Protein AF-A0A847W8B6-F1 (afdb_monomer_lite)

Sequence (286 aa):
MEYYTDGKVWVRQVEGTEEVCSYFDKYAKRLSSGKPLPLLVDVLNCRQGCNVGTAMDKGLDTDDMDYRTNKLKQDFLEAQPDPRDSRLFKAFDEKLVLSDFYREYTAHTWEAASASEAELERGFVELGKTTPESRQINCFSCGYGNCRSFASAVASGHNDVRNCVNYSKQRLKSGREEFDSIFDALQEQVNDIHDNLSRIKSSSQNLNKITMQTKLISLNASIESARAGQYGRTFAVVAAEIKDLSEQSENIVASNQEDQQNIVNAISNFEQEIKNIKDKIDSILQ

pLDDT: mean 87.64, std 8.83, range [55.06, 96.19]

Structure (mmCIF, N/CA/C/O backbone):
data_AF-A0A847W8B6-F1
#
_entry.id   AF-A0A847W8B6-F1
#
loop_
_atom_site.group_PDB
_atom_site.id
_atom_site.type_symbol
_atom_site.label_atom_id
_atom_site.label_alt_id
_atom_site.label_comp_id
_atom_site.label_asym_id
_atom_site.label_entity_id
_atom_site.label_seq_id
_atom_site.pdbx_PDB_ins_code
_atom_site.Cartn_x
_atom_site.Cartn_y
_atom_site.Cartn_z
_atom_site.occupancy
_atom_site.B_iso_or_equiv
_atom_site.auth_seq_id
_atom_site.auth_comp_id
_atom_site.auth_asym_id
_atom_site.auth_atom_id
_atom_site.pdbx_PDB_model_num
ATOM 1 N N . MET A 1 1 ? 16.515 -22.771 -28.235 1.00 56.69 1 MET A N 1
ATOM 2 C CA . MET A 1 1 ? 15.819 -22.336 -29.467 1.00 56.69 1 MET A CA 1
ATOM 3 C C . MET A 1 1 ? 16.176 -23.148 -30.701 1.00 56.69 1 MET A C 1
ATOM 5 O O . MET A 1 1 ? 15.277 -23.383 -31.491 1.00 56.69 1 MET A O 1
ATOM 9 N N . GLU A 1 2 ? 17.408 -23.640 -30.854 1.00 55.06 2 GLU A N 1
ATOM 10 C CA . GLU A 1 2 ? 17.778 -24.528 -31.977 1.00 55.06 2 GLU A CA 1
ATOM 11 C C . GLU A 1 2 ? 16.882 -25.770 -32.103 1.00 55.06 2 GLU A C 1
ATOM 13 O O . GLU A 1 2 ? 16.519 -26.153 -33.210 1.00 55.06 2 GLU A O 1
ATOM 18 N N . TYR A 1 3 ? 16.436 -26.328 -30.971 1.00 58.62 3 TYR A N 1
ATOM 19 C CA . TYR A 1 3 ? 15.443 -27.408 -30.922 1.00 58.62 3 TYR A CA 1
ATOM 20 C C . TYR A 1 3 ? 14.111 -27.056 -31.614 1.00 58.62 3 TYR A C 1
ATOM 22 O O . TYR A 1 3 ? 13.479 -27.923 -32.198 1.00 58.62 3 TYR A O 1
ATOM 30 N N . TYR A 1 4 ? 13.686 -25.789 -31.572 1.00 63.03 4 TYR A N 1
ATOM 31 C CA . TYR A 1 4 ? 12.425 -25.335 -32.174 1.00 63.03 4 TYR A CA 1
ATOM 32 C C . TYR A 1 4 ? 12.568 -24.934 -33.646 1.00 63.03 4 TYR A C 1
ATOM 34 O O . TYR A 1 4 ? 11.565 -24.749 -34.329 1.00 63.03 4 TYR A O 1
ATOM 42 N N . THR A 1 5 ? 13.797 -24.761 -34.138 1.00 69.44 5 THR A N 1
ATOM 43 C CA . THR A 1 5 ? 14.067 -24.307 -35.509 1.00 69.44 5 THR A CA 1
ATOM 44 C C . THR A 1 5 ? 14.684 -25.391 -36.389 1.00 69.44 5 THR A C 1
ATOM 46 O O . THR A 1 5 ? 14.984 -25.114 -37.550 1.00 69.44 5 THR A O 1
ATOM 49 N N . ASP A 1 6 ? 14.906 -26.602 -35.867 1.00 70.50 6 ASP A N 1
ATOM 50 C CA . ASP A 1 6 ? 15.677 -27.681 -36.508 1.00 70.50 6 ASP A CA 1
ATOM 51 C C . ASP A 1 6 ? 17.046 -27.214 -37.047 1.00 70.50 6 ASP A C 1
ATOM 53 O O . ASP A 1 6 ? 17.529 -27.709 -38.066 1.00 70.50 6 ASP A O 1
ATOM 57 N N . GLY A 1 7 ? 17.643 -26.179 -36.445 1.00 74.94 7 GLY A N 1
ATOM 58 C CA . GLY A 1 7 ? 18.875 -25.557 -36.949 1.00 74.94 7 GLY A CA 1
ATOM 59 C C . GLY A 1 7 ? 18.739 -24.800 -38.284 1.00 74.94 7 GLY A C 1
ATOM 60 O O . GLY A 1 7 ? 19.742 -24.375 -38.850 1.00 74.94 7 GLY A O 1
ATOM 61 N N . LYS A 1 8 ? 17.520 -24.583 -38.800 1.00 80.88 8 LYS A N 1
ATOM 62 C CA . LYS A 1 8 ? 17.261 -23.896 -40.087 1.00 80.88 8 LYS A CA 1
ATOM 63 C C . LYS A 1 8 ? 17.393 -22.374 -40.013 1.00 80.88 8 LYS A C 1
ATOM 65 O O . LYS A 1 8 ? 17.331 -21.691 -41.033 1.00 80.88 8 LYS A O 1
ATOM 70 N N . VAL A 1 9 ? 17.529 -21.833 -38.808 1.00 86.06 9 VAL A N 1
ATOM 71 C CA . VAL A 1 9 ? 17.533 -20.398 -38.535 1.00 86.06 9 VAL A CA 1
ATOM 72 C C . VAL A 1 9 ? 18.871 -19.997 -37.940 1.00 86.06 9 VAL A C 1
ATOM 74 O O . VAL A 1 9 ? 19.331 -20.601 -36.974 1.00 86.06 9 VAL A O 1
ATOM 77 N N . TRP A 1 10 ? 19.457 -18.917 -38.457 1.00 88.06 10 TRP A N 1
ATOM 78 C CA . TRP A 1 10 ? 20.609 -18.298 -37.814 1.00 88.06 10 TRP A CA 1
ATOM 79 C C . TRP A 1 10 ? 20.170 -17.536 -36.558 1.00 88.06 10 TRP A C 1
ATOM 81 O O . TRP A 1 10 ? 19.647 -16.422 -36.642 1.00 88.06 10 TRP A O 1
ATOM 91 N N . VAL A 1 11 ? 20.404 -18.146 -35.396 1.00 86.69 11 VAL A N 1
ATOM 92 C CA . VAL A 1 11 ? 20.281 -17.510 -34.079 1.00 86.69 11 VAL A CA 1
ATOM 93 C C . VAL A 1 11 ? 21.676 -17.124 -33.597 1.00 86.69 11 VAL A C 1
ATOM 95 O O . VAL A 1 11 ? 22.614 -17.916 -33.691 1.00 86.69 11 VAL A O 1
ATOM 98 N N . ARG A 1 12 ? 21.845 -15.897 -33.102 1.00 89.44 12 ARG A N 1
ATOM 99 C CA . ARG A 1 12 ? 23.115 -15.430 -32.541 1.00 89.44 12 ARG A CA 1
ATOM 100 C C . ARG A 1 12 ? 22.990 -15.209 -31.041 1.00 89.44 12 ARG A C 1
ATOM 102 O O . ARG A 1 12 ? 22.346 -14.257 -30.627 1.00 89.44 12 ARG A O 1
ATOM 109 N N . GLN A 1 13 ? 23.680 -16.028 -30.257 1.00 87.19 13 GLN A N 1
ATOM 110 C CA . GLN A 1 13 ? 23.797 -15.849 -28.811 1.00 87.19 13 GLN A CA 1
ATOM 111 C C . GLN A 1 13 ? 24.894 -14.833 -28.460 1.00 87.19 13 GLN A C 1
ATOM 113 O O . GLN A 1 13 ? 25.976 -14.835 -29.067 1.00 87.19 13 GLN A O 1
ATOM 118 N N . VAL A 1 14 ? 24.599 -13.948 -27.508 1.00 88.38 14 VAL A N 1
ATOM 119 C CA . VAL A 1 14 ? 25.521 -12.953 -26.946 1.00 88.38 14 VAL A CA 1
ATOM 120 C C . VAL A 1 14 ? 25.327 -12.918 -25.436 1.00 88.38 14 VAL A C 1
ATOM 122 O O . VAL A 1 14 ? 24.209 -12.739 -24.963 1.00 88.38 14 VAL A O 1
ATOM 125 N N . GLU A 1 15 ? 26.411 -13.090 -24.685 1.00 85.56 15 GLU A N 1
ATOM 126 C CA . GLU A 1 15 ? 26.357 -13.270 -23.235 1.00 85.56 15 GLU A CA 1
ATOM 127 C C . GLU A 1 15 ? 27.158 -12.200 -22.499 1.00 85.56 15 GLU A C 1
ATOM 129 O O . GLU A 1 15 ? 28.319 -11.948 -22.824 1.00 85.56 15 GLU A O 1
ATOM 134 N N . GLY A 1 16 ? 26.555 -11.626 -21.459 1.00 79.81 16 GLY A N 1
ATOM 135 C CA . GLY A 1 16 ? 27.169 -10.607 -20.616 1.00 79.81 16 GLY A CA 1
ATOM 136 C C . GLY A 1 16 ? 26.866 -9.186 -21.089 1.00 79.81 16 GLY A C 1
ATOM 137 O O . GLY A 1 16 ? 27.006 -8.845 -22.262 1.00 79.81 16 GLY A O 1
ATOM 138 N N . THR A 1 17 ? 26.482 -8.329 -20.145 1.00 72.75 17 THR A N 1
ATOM 139 C CA . THR A 1 17 ? 26.066 -6.939 -20.398 1.00 72.75 17 THR A CA 1
ATOM 140 C C . THR A 1 17 ? 27.093 -6.114 -21.180 1.00 72.75 17 THR A C 1
ATOM 142 O O . THR A 1 17 ? 26.713 -5.332 -22.049 1.00 72.75 17 THR A O 1
ATOM 145 N N . GLU A 1 18 ? 28.387 -6.310 -20.923 1.00 77.75 18 GLU A N 1
ATOM 146 C CA . GLU A 1 18 ? 29.471 -5.592 -21.610 1.00 77.75 18 GLU A CA 1
ATOM 147 C C . GLU A 1 18 ? 29.590 -5.980 -23.095 1.00 77.75 18 GLU A C 1
ATOM 149 O O . GLU A 1 18 ? 29.759 -5.121 -23.966 1.00 77.75 18 GLU A O 1
ATOM 154 N N . GLU A 1 19 ? 29.443 -7.269 -23.406 1.00 83.75 19 GLU A N 1
ATOM 155 C CA . GLU A 1 19 ? 29.565 -7.793 -24.770 1.00 83.75 19 GLU A CA 1
ATOM 156 C C . GLU A 1 19 ? 28.343 -7.452 -25.624 1.00 83.75 19 GLU A C 1
ATOM 158 O O . GLU A 1 19 ? 28.466 -7.209 -26.827 1.00 83.75 19 GLU A O 1
ATOM 163 N N . VAL A 1 20 ? 27.163 -7.383 -25.004 1.00 86.56 20 VAL A N 1
ATOM 164 C CA . VAL A 1 20 ? 25.894 -7.069 -25.673 1.00 86.56 20 VAL A CA 1
ATOM 165 C C . VAL A 1 20 ? 25.919 -5.676 -26.293 1.00 86.56 20 VAL A C 1
ATOM 167 O O . VAL A 1 20 ? 25.609 -5.530 -27.476 1.00 86.56 20 VAL A O 1
ATOM 170 N N . CYS A 1 21 ? 26.350 -4.661 -25.540 1.00 82.06 21 CYS A N 1
ATOM 171 C CA . CYS A 1 21 ? 26.442 -3.292 -26.050 1.00 82.06 21 CYS A CA 1
ATOM 172 C C . CYS A 1 21 ? 27.409 -3.202 -27.243 1.00 82.06 21 CYS A C 1
ATOM 174 O O . CYS A 1 21 ? 27.049 -2.695 -28.306 1.00 82.06 21 CYS A O 1
ATOM 176 N N . SER A 1 22 ? 28.604 -3.788 -27.111 1.00 86.19 22 SER A N 1
ATOM 177 C CA . SER A 1 22 ? 29.603 -3.852 -28.191 1.00 86.19 22 SER A CA 1
ATOM 178 C C . SER A 1 22 ? 29.093 -4.620 -29.417 1.00 86.19 22 SER A C 1
ATOM 180 O O . SER A 1 22 ? 29.383 -4.273 -30.569 1.00 86.19 22 SER A O 1
ATOM 182 N N . TYR A 1 23 ? 28.314 -5.679 -29.196 1.00 91.25 23 TYR A N 1
ATOM 183 C CA . TYR A 1 23 ? 27.686 -6.434 -30.269 1.00 91.25 23 TYR A CA 1
ATOM 184 C C . TYR A 1 23 ? 26.641 -5.603 -31.015 1.00 91.25 23 TYR A C 1
ATOM 186 O O . TYR A 1 23 ? 26.623 -5.659 -32.245 1.00 91.25 23 TYR A O 1
ATOM 194 N N . PHE A 1 24 ? 25.822 -4.803 -30.328 1.00 89.50 24 PHE A N 1
ATOM 195 C CA . PHE A 1 24 ? 24.824 -3.962 -30.993 1.00 89.50 24 PHE A CA 1
ATOM 196 C C . PHE A 1 24 ? 25.445 -2.901 -31.904 1.00 89.50 24 PHE A C 1
ATOM 198 O O . PHE A 1 24 ? 24.949 -2.707 -33.014 1.00 89.50 24 PHE A O 1
ATOM 205 N N . ASP A 1 25 ? 26.591 -2.322 -31.543 1.00 88.31 25 ASP A N 1
ATOM 206 C CA . ASP A 1 25 ? 27.324 -1.426 -32.448 1.00 88.31 25 ASP A CA 1
ATOM 207 C C . ASP A 1 25 ? 27.784 -2.146 -33.724 1.00 88.31 25 ASP A C 1
ATOM 209 O O . ASP A 1 25 ? 27.696 -1.623 -34.842 1.00 88.31 25 ASP A O 1
ATOM 213 N N . LYS A 1 26 ? 28.275 -3.384 -33.584 1.00 90.81 26 LYS A N 1
ATOM 214 C CA . LYS A 1 26 ? 28.669 -4.226 -34.726 1.00 90.81 26 LYS A CA 1
ATOM 215 C C . LYS A 1 26 ? 27.451 -4.625 -35.557 1.00 90.81 26 LYS A C 1
ATOM 217 O O . LYS A 1 26 ? 27.536 -4.646 -36.785 1.00 90.81 26 LYS A O 1
ATOM 222 N N . TYR A 1 27 ? 26.332 -4.925 -34.906 1.00 92.62 27 TYR A N 1
ATOM 223 C CA . TYR A 1 27 ? 25.066 -5.269 -35.541 1.00 92.62 27 TYR A CA 1
ATOM 224 C C . TYR A 1 27 ? 24.533 -4.097 -36.373 1.00 92.62 27 TYR A C 1
ATOM 226 O O . TYR A 1 27 ? 24.250 -4.273 -37.557 1.00 92.62 27 TYR A O 1
ATOM 234 N N . ALA A 1 28 ? 24.512 -2.885 -35.809 1.00 90.06 28 ALA A N 1
ATOM 235 C CA . ALA A 1 28 ? 24.116 -1.662 -36.505 1.00 90.06 28 ALA A CA 1
ATOM 236 C C . ALA A 1 28 ? 24.984 -1.403 -37.749 1.00 90.06 28 ALA A C 1
ATOM 238 O O . ALA A 1 28 ? 24.462 -1.109 -38.824 1.00 90.06 28 ALA A O 1
ATOM 239 N N . LYS A 1 29 ? 26.306 -1.608 -37.646 1.00 92.75 29 LYS A N 1
ATOM 240 C CA . LYS A 1 29 ? 27.228 -1.519 -38.794 1.00 92.75 29 LYS A CA 1
ATOM 241 C C . LYS A 1 29 ? 26.956 -2.580 -39.864 1.00 92.75 29 LYS A C 1
ATOM 243 O O . LYS A 1 29 ? 27.103 -2.301 -41.052 1.00 92.75 29 LYS A O 1
ATOM 248 N N . ARG A 1 30 ? 26.590 -3.810 -39.480 1.00 94.06 30 ARG A N 1
ATOM 249 C CA . ARG A 1 30 ? 26.214 -4.862 -40.444 1.00 94.06 30 ARG A CA 1
ATOM 250 C C . ARG A 1 30 ? 24.936 -4.497 -41.187 1.00 94.06 30 ARG A C 1
ATOM 252 O O . ARG A 1 30 ? 24.919 -4.638 -42.408 1.00 94.06 30 ARG A O 1
ATOM 259 N N . LEU A 1 31 ? 23.933 -4.005 -40.458 1.00 91.00 31 LEU A N 1
ATOM 260 C CA . LEU A 1 31 ? 22.661 -3.545 -41.008 1.00 91.00 31 LEU A CA 1
ATOM 261 C C 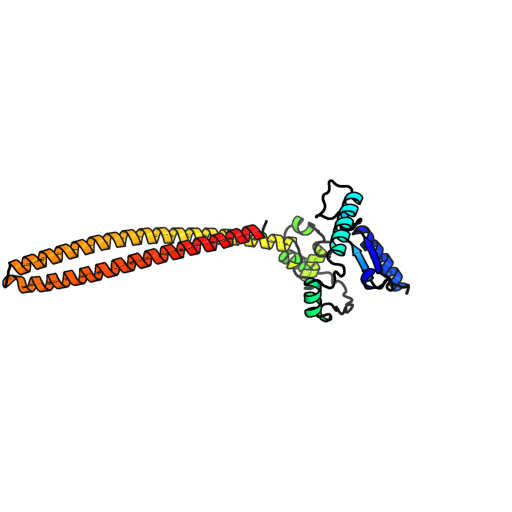. LEU A 1 31 ? 22.883 -2.426 -42.033 1.00 91.00 31 LEU A C 1
ATOM 263 O O . LEU A 1 31 ? 22.446 -2.553 -43.172 1.00 91.00 31 LEU A O 1
ATOM 267 N N . SER A 1 32 ? 23.635 -1.380 -41.675 1.00 90.56 32 SER A N 1
ATOM 268 C CA . SER A 1 32 ? 23.914 -0.261 -42.588 1.00 90.56 32 SER A CA 1
ATOM 269 C C . SER A 1 32 ? 24.768 -0.651 -43.798 1.00 90.56 32 SER A C 1
ATOM 271 O O . SER A 1 32 ? 24.681 -0.021 -44.846 1.00 90.56 32 SER A O 1
ATOM 273 N N . SER A 1 33 ? 25.561 -1.719 -43.680 1.00 94.62 33 SER A N 1
ATOM 274 C CA . SER A 1 33 ? 26.372 -2.264 -44.776 1.00 94.62 33 SER A CA 1
ATOM 275 C C . SER A 1 33 ? 25.638 -3.313 -45.623 1.00 94.62 33 SER A C 1
ATOM 277 O O . SER A 1 33 ? 26.284 -3.975 -46.435 1.00 94.62 33 SER A O 1
ATOM 279 N N . GLY A 1 34 ? 24.338 -3.548 -45.398 1.00 92.94 34 GLY A N 1
ATOM 280 C CA . GLY A 1 34 ? 23.549 -4.545 -46.135 1.00 92.94 34 GLY A CA 1
ATOM 281 C C . GLY A 1 34 ? 24.021 -5.993 -45.947 1.00 92.94 34 GLY A C 1
ATOM 282 O O . GLY A 1 34 ? 23.761 -6.850 -46.791 1.00 92.94 34 GLY A O 1
ATOM 283 N N . LYS A 1 35 ? 24.760 -6.286 -44.870 1.00 93.88 35 LYS A N 1
ATOM 284 C CA . LYS A 1 35 ? 25.249 -7.643 -44.589 1.00 93.88 35 LYS A CA 1
ATOM 285 C C . LYS A 1 35 ? 24.126 -8.497 -43.991 1.00 93.88 35 LYS A C 1
ATOM 287 O O . LYS A 1 35 ? 23.301 -7.961 -43.256 1.00 93.88 35 LYS A O 1
ATOM 292 N N . PRO A 1 36 ? 24.139 -9.829 -44.198 1.00 91.50 36 PRO A N 1
ATOM 293 C CA . PRO A 1 36 ? 23.176 -10.725 -43.565 1.00 91.50 36 PRO A CA 1
ATOM 294 C C . PRO A 1 36 ? 23.148 -10.547 -42.043 1.00 91.50 36 PRO A C 1
ATOM 296 O O . PRO A 1 36 ? 24.207 -10.396 -41.411 1.00 91.50 36 PRO A O 1
ATOM 299 N N . LEU A 1 37 ? 21.951 -10.607 -41.466 1.00 91.44 37 LEU A N 1
ATOM 300 C CA . LEU A 1 37 ? 21.704 -10.514 -40.029 1.00 91.44 37 LEU A CA 1
ATOM 301 C C . LEU A 1 37 ? 21.141 -11.845 -39.513 1.00 91.44 37 LEU A C 1
ATOM 303 O O . LEU A 1 37 ? 20.466 -12.542 -40.275 1.00 91.44 37 LEU A O 1
ATOM 307 N N . PRO A 1 38 ? 21.427 -12.220 -38.253 1.00 90.81 38 PRO A N 1
ATOM 308 C CA . PRO A 1 38 ? 20.723 -13.329 -37.626 1.00 90.81 38 PRO A CA 1
ATOM 309 C C . PRO A 1 38 ? 19.227 -13.013 -37.580 1.00 90.81 38 PRO A C 1
ATOM 311 O O . PRO A 1 38 ? 18.846 -11.855 -37.410 1.00 90.81 38 PRO A O 1
ATOM 314 N N . LEU A 1 39 ? 18.384 -14.040 -37.706 1.00 86.44 39 LEU A N 1
ATOM 315 C CA . LEU A 1 39 ? 16.938 -13.863 -37.538 1.00 86.44 39 LEU A CA 1
ATOM 316 C C . LEU A 1 39 ? 16.620 -13.426 -36.108 1.00 86.44 39 LEU A C 1
ATOM 318 O O . LEU A 1 39 ? 15.698 -12.651 -35.876 1.00 86.44 39 LEU A O 1
ATOM 322 N N . LEU A 1 40 ? 17.392 -13.948 -35.156 1.00 86.00 40 LEU A N 1
ATOM 323 C CA . LEU A 1 40 ? 17.200 -13.710 -33.741 1.00 86.00 40 LEU A CA 1
ATOM 324 C C . LEU A 1 40 ? 18.546 -13.543 -33.046 1.00 86.00 40 LEU A C 1
ATOM 326 O O . LEU A 1 40 ? 19.462 -14.344 -33.245 1.00 86.00 40 LEU A O 1
ATOM 330 N N . VAL A 1 41 ? 18.649 -12.511 -32.217 1.00 89.00 41 VAL A N 1
ATOM 331 C CA . VAL A 1 41 ? 19.774 -12.318 -31.303 1.00 89.00 41 VAL A CA 1
ATOM 332 C C . VAL A 1 41 ? 19.295 -12.700 -29.908 1.00 89.00 41 VAL A C 1
ATOM 334 O O . VAL A 1 41 ? 18.399 -12.055 -29.371 1.00 89.00 41 VAL A O 1
ATOM 337 N N . ASP A 1 42 ? 19.869 -13.761 -29.351 1.00 86.38 42 ASP A N 1
ATOM 338 C CA . ASP A 1 42 ? 19.577 -14.242 -28.002 1.00 86.38 42 ASP A CA 1
ATOM 339 C C . ASP A 1 42 ? 20.558 -13.589 -27.020 1.00 86.38 42 ASP A C 1
ATOM 341 O O . ASP A 1 42 ? 21.760 -13.867 -27.041 1.00 86.38 42 ASP A O 1
ATOM 345 N N . VAL A 1 43 ? 20.054 -12.639 -26.233 1.00 86.19 43 VAL A N 1
ATOM 346 C CA . VAL A 1 43 ? 20.848 -11.805 -25.327 1.00 86.19 43 VAL A CA 1
ATOM 347 C C . VAL A 1 43 ? 20.713 -12.334 -23.907 1.00 86.19 43 VAL A C 1
ATOM 349 O O . VAL A 1 43 ? 19.666 -12.187 -23.277 1.00 86.19 43 VAL A O 1
ATOM 352 N N . LEU A 1 44 ? 21.795 -12.904 -23.381 1.00 80.62 44 LEU A N 1
ATOM 353 C CA . LEU A 1 44 ? 21.837 -13.460 -22.034 1.00 80.62 44 LEU A CA 1
ATOM 354 C C . LEU A 1 44 ? 22.621 -12.534 -21.103 1.00 80.62 44 LEU A C 1
ATOM 356 O O . LEU A 1 44 ? 23.729 -12.096 -21.403 1.00 80.62 44 LEU A O 1
ATOM 360 N N . ASN A 1 45 ? 22.042 -12.240 -19.940 1.00 71.44 45 ASN A N 1
ATOM 361 C CA . ASN A 1 45 ? 22.612 -11.286 -18.987 1.00 71.44 45 ASN A CA 1
ATOM 362 C C . ASN A 1 45 ? 23.932 -11.783 -18.355 1.00 71.44 45 ASN A C 1
ATOM 364 O O . ASN A 1 45 ? 24.810 -10.991 -18.020 1.00 71.44 45 ASN A O 1
ATOM 368 N N . CYS A 1 46 ? 24.085 -13.100 -18.202 1.00 72.12 46 CYS A N 1
ATOM 369 C CA . CYS A 1 46 ? 25.212 -13.734 -17.521 1.00 72.12 46 CYS A CA 1
ATOM 370 C C . CYS A 1 46 ? 26.203 -14.327 -18.533 1.00 72.12 46 CYS A C 1
ATOM 372 O O . CYS A 1 46 ? 25.795 -15.062 -19.425 1.00 72.12 46 CYS A O 1
ATOM 374 N N . ARG A 1 47 ? 27.506 -14.072 -18.345 1.00 71.44 47 ARG A N 1
ATOM 375 C CA . ARG A 1 47 ? 28.613 -14.538 -19.213 1.00 71.44 47 ARG A CA 1
ATOM 376 C C . ARG A 1 47 ? 28.808 -16.067 -19.248 1.00 71.44 47 ARG A C 1
ATOM 378 O O . ARG A 1 47 ? 29.601 -16.562 -20.034 1.00 71.44 47 ARG A O 1
ATOM 385 N N . GLN A 1 48 ? 28.148 -16.790 -18.347 1.00 71.62 48 GLN A N 1
ATOM 386 C CA . GLN A 1 48 ? 28.138 -18.257 -18.268 1.00 71.62 48 GLN A CA 1
ATOM 387 C C . GLN A 1 48 ? 26.696 -18.771 -18.104 1.00 71.62 48 GLN A C 1
ATOM 389 O O . GLN A 1 48 ? 26.439 -19.773 -17.438 1.00 71.62 48 GLN A O 1
ATOM 394 N N . GLY A 1 49 ? 25.725 -18.022 -18.641 1.00 72.25 49 GLY A N 1
ATOM 395 C CA . GLY A 1 49 ? 24.306 -18.337 -18.516 1.00 72.25 49 GLY A CA 1
ATOM 396 C C . GLY A 1 49 ? 23.830 -18.457 -17.062 1.00 72.25 49 GLY A C 1
ATOM 397 O O . GLY A 1 49 ? 24.320 -17.779 -16.156 1.00 72.25 49 GLY A O 1
ATOM 398 N N . CYS A 1 50 ? 22.849 -19.329 -16.831 1.00 70.62 50 CYS A N 1
ATOM 399 C CA . CYS A 1 50 ? 22.251 -19.536 -15.510 1.00 70.62 50 CYS A CA 1
ATOM 400 C C . CYS A 1 50 ? 23.209 -20.156 -14.481 1.00 70.62 50 CYS A C 1
ATOM 402 O O . CYS A 1 50 ? 22.914 -20.072 -13.292 1.00 70.62 50 CYS A O 1
ATOM 404 N N . ASN A 1 51 ? 24.354 -20.707 -14.900 1.00 74.38 51 ASN A N 1
ATOM 405 C CA . ASN A 1 51 ? 25.287 -21.420 -14.021 1.00 74.38 51 ASN A CA 1
ATOM 406 C C . ASN A 1 51 ? 25.989 -20.510 -12.996 1.00 74.38 51 ASN A C 1
ATOM 408 O O . ASN A 1 51 ? 26.489 -20.995 -11.988 1.00 74.38 51 ASN A O 1
ATOM 412 N N . VAL A 1 52 ? 25.950 -19.188 -13.202 1.00 71.38 52 VAL A N 1
ATOM 413 C CA . VAL A 1 52 ? 26.455 -18.165 -12.262 1.00 71.38 52 VAL A CA 1
ATOM 414 C C . VAL A 1 52 ? 25.373 -17.185 -11.795 1.00 71.38 52 VAL A C 1
ATOM 416 O O . VAL A 1 52 ? 25.666 -16.093 -11.303 1.00 71.38 52 VAL A O 1
ATOM 419 N N . GLY A 1 53 ? 24.102 -17.546 -11.984 1.00 67.81 53 GLY A N 1
ATOM 420 C CA . GLY A 1 53 ? 22.963 -16.725 -11.586 1.00 67.81 53 GLY A CA 1
ATOM 421 C C . GLY A 1 53 ? 22.805 -16.604 -10.066 1.00 67.81 53 GLY A C 1
ATOM 422 O O . GLY A 1 53 ? 23.403 -17.335 -9.281 1.00 67.81 53 GLY A O 1
ATOM 423 N N . THR A 1 54 ? 21.934 -15.694 -9.629 1.00 67.12 54 THR A N 1
ATOM 424 C CA . THR A 1 54 ? 21.646 -15.460 -8.200 1.00 67.12 54 THR A CA 1
ATOM 425 C C . THR A 1 54 ? 21.037 -16.664 -7.478 1.00 67.12 54 THR A C 1
ATOM 427 O O . THR A 1 54 ? 21.114 -16.724 -6.256 1.00 67.12 54 THR A O 1
ATOM 430 N N . ALA A 1 55 ? 20.450 -17.607 -8.219 1.00 66.81 55 ALA A N 1
ATOM 431 C CA . ALA A 1 55 ? 19.834 -18.825 -7.696 1.00 66.81 55 ALA A CA 1
ATOM 432 C C . ALA A 1 55 ? 20.810 -20.012 -7.556 1.00 66.81 55 ALA A C 1
ATOM 434 O O . ALA A 1 55 ? 20.379 -21.102 -7.188 1.00 66.81 55 ALA A O 1
ATOM 435 N N . MET A 1 56 ? 22.098 -19.822 -7.862 1.00 71.94 56 MET A N 1
ATOM 436 C CA . MET A 1 56 ? 23.104 -20.886 -7.815 1.00 71.94 56 MET A CA 1
ATOM 437 C C . MET A 1 56 ? 23.916 -20.848 -6.521 1.00 71.94 56 MET A C 1
ATOM 439 O O . MET A 1 56 ? 24.165 -19.781 -5.952 1.00 71.94 56 MET A O 1
ATOM 443 N N . ASP A 1 57 ? 24.356 -22.025 -6.075 1.00 74.69 57 ASP A N 1
ATOM 444 C CA . ASP A 1 57 ? 25.320 -22.142 -4.985 1.00 74.69 57 ASP A CA 1
ATOM 445 C C . ASP A 1 57 ? 26.679 -21.614 -5.454 1.00 74.69 57 ASP A C 1
ATOM 447 O O . ASP A 1 57 ? 27.333 -22.196 -6.318 1.00 74.69 57 ASP A O 1
ATOM 451 N N . LYS A 1 58 ? 27.102 -20.490 -4.873 1.00 73.56 58 LYS A N 1
ATOM 452 C CA . LYS A 1 58 ? 28.359 -19.818 -5.220 1.00 73.56 58 LYS A CA 1
ATOM 453 C C . LYS A 1 58 ? 29.601 -20.555 -4.705 1.00 73.56 58 LYS A C 1
ATOM 455 O O . LYS A 1 58 ? 30.709 -20.111 -4.986 1.00 73.56 58 LYS A O 1
ATOM 460 N N . GLY A 1 59 ? 29.426 -21.615 -3.914 1.00 80.25 59 GLY A N 1
ATOM 461 C CA . GLY A 1 59 ? 30.507 -22.451 -3.395 1.00 80.25 59 GLY A CA 1
ATOM 462 C C . GLY A 1 59 ? 30.915 -23.607 -4.312 1.00 80.25 59 GLY A C 1
ATOM 463 O O . GLY A 1 59 ? 31.890 -24.288 -3.998 1.00 80.25 59 GLY A O 1
ATOM 464 N N . LEU A 1 60 ? 30.192 -23.845 -5.410 1.00 78.38 60 LEU A N 1
ATOM 465 C CA . LEU A 1 60 ? 30.471 -24.921 -6.362 1.00 78.38 60 LEU A CA 1
ATOM 466 C C . LEU A 1 60 ? 31.117 -24.390 -7.642 1.00 78.38 60 LEU A C 1
ATOM 468 O O . LEU A 1 60 ? 30.860 -23.260 -8.063 1.00 78.38 60 LEU A O 1
ATOM 472 N N . ASP A 1 61 ? 31.952 -25.227 -8.257 1.00 86.06 61 ASP A N 1
ATOM 473 C CA . ASP A 1 61 ? 32.520 -24.937 -9.568 1.00 86.06 61 ASP A CA 1
ATOM 474 C C . ASP A 1 61 ? 31.423 -24.917 -10.649 1.00 86.06 61 ASP A C 1
ATOM 476 O O . ASP A 1 61 ? 30.370 -25.553 -10.523 1.00 86.06 61 ASP A O 1
ATOM 480 N N . THR A 1 62 ? 31.656 -24.154 -11.716 1.00 81.75 62 THR A N 1
ATOM 481 C CA . THR A 1 62 ? 30.655 -23.936 -12.768 1.00 81.75 62 THR A CA 1
ATOM 482 C C . THR A 1 62 ? 30.337 -25.227 -13.524 1.00 81.75 62 THR A C 1
ATOM 484 O O . THR A 1 62 ? 29.173 -25.453 -13.860 1.00 81.75 62 THR A O 1
ATOM 487 N N . ASP A 1 63 ? 31.331 -26.096 -13.726 1.00 86.44 63 ASP A N 1
ATOM 488 C CA . ASP A 1 63 ? 31.161 -27.369 -14.433 1.00 86.44 63 ASP A CA 1
ATOM 489 C C . ASP A 1 63 ? 30.405 -28.392 -13.570 1.00 86.44 63 ASP A C 1
ATOM 491 O O . ASP A 1 63 ? 29.579 -29.156 -14.075 1.00 86.44 63 ASP A O 1
ATOM 495 N N . ASP A 1 64 ? 30.608 -28.365 -12.249 1.00 87.06 64 ASP A N 1
ATOM 496 C CA . ASP A 1 64 ? 29.851 -29.199 -11.310 1.00 87.06 64 ASP A CA 1
ATOM 497 C C . ASP A 1 64 ? 28.364 -28.812 -11.291 1.00 87.06 64 ASP A C 1
ATOM 499 O O . ASP A 1 64 ? 27.478 -29.676 -11.225 1.00 87.06 64 ASP A O 1
ATOM 503 N N . MET A 1 65 ? 28.073 -27.510 -11.368 1.00 83.88 65 MET A N 1
ATOM 504 C CA . MET A 1 65 ? 26.703 -27.007 -11.490 1.00 83.88 65 MET A CA 1
ATOM 505 C C . MET A 1 65 ? 26.076 -27.379 -12.834 1.00 83.88 65 MET A C 1
ATOM 507 O O . MET A 1 65 ? 24.904 -27.774 -12.871 1.00 83.88 65 MET A O 1
ATOM 511 N N . ASP A 1 66 ? 26.844 -27.307 -13.921 1.00 84.44 66 ASP A N 1
ATOM 512 C CA . ASP A 1 66 ? 26.386 -27.717 -15.247 1.00 84.44 66 ASP A CA 1
ATOM 513 C C . ASP A 1 66 ? 26.069 -29.217 -15.287 1.00 84.44 66 ASP A C 1
ATOM 515 O O . ASP A 1 66 ? 24.979 -29.611 -15.707 1.00 84.44 66 ASP A O 1
ATOM 519 N N . TYR A 1 67 ? 26.944 -30.059 -14.722 1.00 87.38 67 TYR A N 1
ATOM 520 C CA . TYR A 1 67 ? 26.715 -31.499 -14.602 1.00 87.38 67 TYR A CA 1
ATOM 521 C C . TYR A 1 67 ? 25.407 -31.812 -13.867 1.00 87.38 67 TYR A C 1
ATOM 523 O O . TYR A 1 67 ? 24.595 -32.610 -14.346 1.00 87.38 67 TYR A O 1
ATOM 531 N N . ARG A 1 68 ? 25.165 -31.165 -12.718 1.00 86.12 68 ARG A N 1
ATOM 532 C CA . ARG A 1 68 ? 23.927 -31.356 -11.941 1.00 86.12 68 ARG A CA 1
ATOM 533 C C . ARG A 1 68 ? 22.694 -30.926 -12.727 1.00 86.12 68 ARG A C 1
ATOM 535 O O . ARG A 1 68 ? 21.703 -31.653 -12.752 1.00 86.12 68 ARG A O 1
ATOM 542 N N . THR A 1 69 ? 22.763 -29.771 -13.379 1.00 83.25 69 THR A N 1
ATOM 543 C CA . THR A 1 69 ? 21.657 -29.228 -14.175 1.00 83.25 69 THR A CA 1
ATOM 544 C C . THR A 1 69 ? 21.355 -30.125 -15.372 1.00 83.25 69 THR A C 1
ATOM 546 O O . THR A 1 69 ? 20.194 -30.440 -15.638 1.00 83.25 69 THR A O 1
ATOM 549 N N . ASN A 1 70 ? 22.390 -30.609 -16.060 1.00 86.38 70 ASN A N 1
ATOM 550 C CA . ASN A 1 70 ? 22.238 -31.535 -17.170 1.00 86.38 70 ASN A CA 1
ATOM 551 C C . ASN A 1 70 ? 21.663 -32.878 -16.704 1.00 86.38 70 ASN A C 1
ATOM 553 O O . ASN A 1 70 ? 20.770 -33.403 -17.360 1.00 86.38 70 ASN A O 1
ATOM 557 N N . LYS A 1 71 ? 22.094 -33.403 -15.550 1.00 89.69 71 LYS A N 1
ATOM 558 C CA . LYS A 1 71 ? 21.518 -34.627 -14.976 1.00 89.69 71 LYS A CA 1
ATOM 559 C C . LYS A 1 71 ? 20.024 -34.470 -14.683 1.00 89.69 71 LYS A C 1
ATOM 561 O O . LYS A 1 71 ? 19.238 -35.278 -15.157 1.00 89.69 71 LYS A O 1
ATOM 566 N N . LEU A 1 72 ? 19.621 -33.387 -14.013 1.00 86.12 72 LEU A N 1
ATOM 567 C CA . LEU A 1 72 ? 18.204 -33.086 -13.761 1.00 86.12 72 LEU A CA 1
ATOM 568 C C . LEU A 1 72 ? 17.393 -32.974 -15.056 1.00 86.12 72 LEU A C 1
ATOM 570 O O . LEU A 1 72 ? 16.256 -33.435 -15.123 1.00 86.12 72 LEU A O 1
ATOM 574 N N . LYS A 1 73 ? 17.975 -32.367 -16.096 1.00 83.50 73 LYS A N 1
ATOM 575 C CA . LYS A 1 73 ? 17.353 -32.292 -17.418 1.00 83.50 73 LYS A CA 1
ATOM 576 C C . LYS A 1 73 ? 17.160 -33.681 -18.031 1.00 83.50 73 LYS A C 1
ATOM 578 O O . LYS A 1 73 ? 16.095 -33.921 -18.589 1.00 83.50 73 LYS A O 1
ATOM 583 N N . GLN A 1 74 ? 18.156 -34.566 -17.956 1.00 87.00 74 GLN A N 1
ATOM 584 C CA . GLN A 1 74 ? 18.022 -35.940 -18.456 1.00 87.00 74 GLN A CA 1
ATOM 585 C C . GLN A 1 74 ? 16.940 -36.696 -17.681 1.00 87.00 74 GLN A C 1
ATOM 587 O O . GLN A 1 74 ? 16.016 -37.204 -18.306 1.00 87.00 74 GLN A O 1
ATOM 592 N N . ASP A 1 75 ? 16.976 -36.655 -16.346 1.00 89.75 75 ASP A N 1
ATOM 593 C CA . ASP A 1 75 ? 15.974 -37.299 -15.485 1.00 89.75 75 ASP A CA 1
ATOM 594 C C . ASP A 1 75 ? 14.547 -36.797 -15.815 1.00 89.75 75 ASP A C 1
ATOM 596 O O . ASP A 1 75 ? 13.594 -37.576 -15.891 1.00 89.75 75 ASP A O 1
ATOM 600 N N . PHE A 1 76 ? 14.389 -35.490 -16.071 1.00 83.00 76 PHE A N 1
ATOM 601 C CA . PHE A 1 76 ? 13.116 -34.904 -16.502 1.00 83.00 76 PHE A CA 1
ATOM 602 C C . PHE A 1 76 ? 12.671 -35.410 -17.879 1.00 83.00 76 PHE A C 1
ATOM 604 O O . PHE A 1 76 ? 11.501 -35.742 -18.049 1.00 83.00 76 PHE A O 1
ATOM 611 N N . LEU A 1 77 ? 13.575 -35.470 -18.861 1.00 82.62 77 LEU A N 1
ATOM 612 C CA . LEU A 1 77 ? 13.260 -35.941 -20.215 1.00 82.62 77 LEU A CA 1
ATOM 613 C C . LEU A 1 77 ? 12.950 -37.442 -20.252 1.00 82.62 77 LEU A C 1
ATOM 615 O O . LEU A 1 77 ? 12.126 -37.870 -21.054 1.00 82.62 77 LEU A O 1
ATOM 619 N N . GLU A 1 78 ? 13.559 -38.239 -19.376 1.00 87.31 78 GLU A N 1
ATOM 620 C CA . GLU A 1 78 ? 13.207 -39.651 -19.205 1.00 87.31 78 GLU A CA 1
ATOM 621 C C . GLU A 1 78 ? 11.780 -39.811 -18.660 1.00 87.31 78 GLU A C 1
ATOM 623 O O . GLU A 1 78 ? 11.018 -40.647 -19.148 1.00 87.31 78 GLU A O 1
ATOM 628 N N . ALA A 1 79 ? 11.393 -38.985 -17.682 1.00 84.62 79 ALA A N 1
ATOM 629 C CA . ALA A 1 79 ? 10.049 -38.997 -17.105 1.00 84.62 79 ALA A CA 1
ATOM 630 C C . ALA A 1 79 ? 8.984 -38.372 -18.027 1.00 84.62 79 ALA A C 1
ATOM 632 O O . ALA A 1 79 ? 7.829 -38.805 -18.026 1.00 84.62 79 ALA A O 1
ATOM 633 N N . GLN A 1 80 ? 9.360 -37.359 -18.812 1.00 78.00 80 GLN A N 1
ATOM 634 C CA . GLN A 1 80 ? 8.497 -36.642 -19.745 1.00 78.00 80 GLN A CA 1
ATOM 635 C C . GLN A 1 80 ? 9.201 -36.456 -21.107 1.00 78.00 80 GLN A C 1
ATOM 637 O O . GLN A 1 80 ? 9.796 -35.404 -21.364 1.00 78.00 80 GLN A O 1
ATOM 642 N N . PRO A 1 81 ? 9.094 -37.453 -22.012 1.00 76.19 81 PRO A N 1
ATOM 643 C CA . PRO A 1 81 ? 9.826 -37.467 -23.284 1.00 76.19 81 PRO A CA 1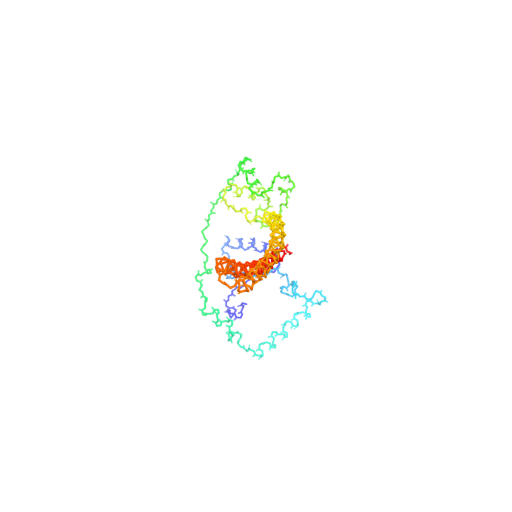
ATOM 644 C C . PRO A 1 81 ? 9.470 -36.330 -24.244 1.00 76.19 81 PRO A C 1
ATOM 646 O O . PRO A 1 81 ? 10.328 -35.883 -25.005 1.00 76.19 81 PRO A O 1
ATOM 649 N N . ASP A 1 82 ? 8.222 -35.846 -24.211 1.00 78.81 82 ASP A N 1
ATOM 650 C CA . ASP A 1 82 ? 7.823 -34.618 -24.903 1.00 78.81 82 ASP A CA 1
ATOM 651 C C . ASP A 1 82 ? 7.408 -33.542 -23.882 1.00 78.81 82 ASP A C 1
ATOM 653 O O . ASP A 1 82 ? 6.284 -33.563 -23.365 1.00 78.81 82 ASP A O 1
ATOM 657 N N . PRO A 1 83 ? 8.286 -32.564 -23.593 1.00 71.19 83 PRO A N 1
ATOM 658 C CA . PRO A 1 83 ? 7.982 -31.449 -22.698 1.00 71.19 83 PRO A CA 1
ATOM 659 C C . PRO A 1 83 ? 6.772 -30.609 -23.137 1.00 71.19 83 PRO A C 1
ATOM 661 O O . PRO A 1 83 ? 6.178 -29.911 -22.308 1.00 71.19 83 PRO A O 1
ATOM 664 N N . ARG A 1 84 ? 6.397 -30.667 -24.427 1.00 69.81 84 ARG A N 1
ATOM 665 C CA . ARG A 1 84 ? 5.245 -29.942 -24.987 1.00 69.81 84 ARG A CA 1
ATOM 666 C C . ARG A 1 84 ? 3.916 -30.554 -24.563 1.00 69.81 84 ARG A C 1
ATOM 668 O O . ARG A 1 84 ? 2.923 -29.840 -24.494 1.00 69.81 84 ARG A O 1
ATOM 675 N N . ASP A 1 85 ? 3.890 -31.828 -24.176 1.00 75.94 85 ASP A N 1
ATOM 676 C CA . ASP A 1 85 ? 2.698 -32.463 -23.599 1.00 75.94 85 ASP A CA 1
ATOM 677 C C . ASP A 1 85 ? 2.564 -32.170 -22.092 1.00 75.94 85 ASP A C 1
ATOM 679 O O . ASP A 1 85 ? 2.222 -33.026 -21.278 1.00 75.94 85 ASP A O 1
ATOM 683 N N . SER A 1 86 ? 2.878 -30.942 -21.676 1.00 79.44 86 SER A N 1
ATOM 684 C CA . SER A 1 86 ? 2.660 -30.493 -20.303 1.00 79.44 86 SER A CA 1
ATOM 685 C C . SER A 1 86 ? 1.425 -29.607 -20.209 1.00 79.44 86 SER A C 1
ATOM 687 O O . SER A 1 86 ? 1.004 -28.948 -21.163 1.00 79.44 86 SER A O 1
ATOM 689 N N . ARG A 1 87 ? 0.852 -29.539 -19.003 1.00 83.56 87 ARG A N 1
ATOM 690 C CA . ARG A 1 87 ? -0.266 -28.635 -18.698 1.00 83.56 87 ARG A CA 1
ATOM 691 C C . ARG A 1 87 ? 0.058 -27.173 -19.036 1.00 83.56 87 ARG A C 1
ATOM 693 O O . ARG A 1 87 ? -0.846 -26.429 -19.396 1.00 83.56 87 ARG A O 1
ATOM 700 N N . LEU A 1 88 ? 1.324 -26.767 -18.902 1.00 79.44 88 LEU A N 1
ATOM 701 C CA . LEU A 1 88 ? 1.762 -25.398 -19.165 1.00 79.44 88 LEU A CA 1
ATOM 702 C C . LEU A 1 88 ? 1.639 -25.045 -20.650 1.00 79.44 88 LEU A C 1
ATOM 704 O O . LEU A 1 88 ? 1.030 -24.030 -20.966 1.00 79.44 88 LEU A O 1
ATOM 708 N N . PHE A 1 89 ? 2.173 -25.885 -21.542 1.00 80.00 89 PHE A N 1
ATOM 709 C CA . PHE A 1 89 ? 2.108 -25.636 -22.985 1.00 80.00 89 PHE A CA 1
ATOM 710 C C . PHE A 1 89 ? 0.674 -25.703 -23.505 1.00 80.00 89 PHE A C 1
ATOM 712 O O . PHE A 1 89 ? 0.279 -24.812 -24.241 1.00 80.00 89 PHE A O 1
ATOM 719 N N . LYS A 1 90 ? -0.151 -26.645 -23.020 1.00 83.44 90 LYS A N 1
ATOM 720 C CA . LYS A 1 90 ? -1.590 -26.675 -23.349 1.00 83.44 90 LYS A CA 1
ATOM 721 C C . LYS A 1 90 ? -2.287 -25.363 -22.984 1.00 83.44 90 LYS A C 1
ATOM 723 O O . LYS A 1 90 ? -2.977 -24.780 -23.809 1.00 83.44 90 LYS A O 1
ATOM 728 N N . ALA A 1 91 ? -2.053 -24.858 -21.772 1.00 83.94 91 ALA A N 1
ATOM 729 C CA . ALA A 1 91 ? -2.627 -23.588 -21.335 1.00 83.94 91 ALA A CA 1
ATOM 730 C C . ALA A 1 91 ? -2.070 -22.377 -22.105 1.00 83.94 91 ALA A C 1
ATOM 732 O O . ALA A 1 91 ? -2.783 -21.390 -22.282 1.00 83.94 91 ALA A O 1
ATOM 733 N N . PHE A 1 92 ? -0.802 -22.430 -22.524 1.00 81.88 92 PHE A N 1
ATOM 734 C CA . PHE A 1 92 ? -0.184 -21.392 -23.342 1.00 81.88 92 PHE A CA 1
ATOM 735 C C . PHE A 1 92 ? -0.798 -21.383 -24.742 1.00 81.88 92 PHE A C 1
ATOM 737 O O . PHE A 1 92 ? -1.296 -20.347 -25.160 1.00 81.88 92 PHE A O 1
ATOM 744 N N . ASP A 1 93 ? -0.872 -22.531 -25.413 1.00 82.50 93 ASP A N 1
ATOM 745 C CA . ASP A 1 93 ? -1.432 -22.669 -26.762 1.00 82.50 93 ASP A CA 1
ATOM 746 C C . ASP A 1 93 ? -2.927 -22.311 -26.815 1.00 82.50 93 ASP A C 1
ATOM 748 O O . ASP A 1 93 ? -3.384 -21.710 -27.784 1.00 82.50 93 ASP A O 1
ATOM 752 N N . GLU A 1 94 ? -3.690 -22.608 -25.756 1.00 86.62 94 GLU A N 1
ATOM 753 C CA . GLU A 1 94 ? -5.103 -22.217 -25.639 1.00 86.62 94 GLU A CA 1
ATOM 754 C C . GLU A 1 94 ? -5.311 -20.699 -25.508 1.00 86.62 94 GLU A C 1
ATOM 756 O O . GLU A 1 94 ? -6.363 -20.187 -25.891 1.00 86.62 94 GLU A O 1
ATOM 761 N N . LYS A 1 95 ? -4.347 -19.977 -24.920 1.00 87.06 95 LYS A N 1
ATOM 762 C CA . LYS A 1 95 ? -4.505 -18.563 -24.533 1.00 87.06 95 LYS A CA 1
ATOM 763 C C . LYS A 1 95 ? -3.590 -17.601 -25.279 1.00 87.06 95 LYS A C 1
ATOM 765 O O . LYS A 1 95 ? -3.743 -16.391 -25.118 1.00 87.06 95 LYS A O 1
ATOM 770 N N . LEU A 1 96 ? -2.625 -18.100 -26.044 1.00 82.75 96 LEU A N 1
ATOM 771 C CA . LEU A 1 96 ? -1.638 -17.272 -26.717 1.00 82.75 96 LEU A CA 1
ATOM 772 C C . LEU A 1 96 ? -2.296 -16.492 -27.851 1.00 82.75 96 LEU A C 1
ATOM 774 O O . LEU A 1 96 ? -2.604 -17.021 -28.917 1.00 82.75 96 LEU A O 1
ATOM 778 N N . VAL A 1 97 ? -2.428 -15.191 -27.642 1.00 83.94 97 VAL A N 1
ATOM 779 C CA . VAL A 1 97 ? -2.852 -14.249 -28.669 1.00 83.94 97 VAL A CA 1
ATOM 780 C C . VAL A 1 97 ? -1.599 -13.590 -29.238 1.00 83.94 97 VAL A C 1
ATOM 782 O O . VAL A 1 97 ? -1.056 -12.650 -28.668 1.00 83.94 97 VAL A O 1
ATOM 785 N N . LEU A 1 98 ? -1.099 -14.104 -30.368 1.00 81.12 98 LEU A N 1
ATOM 786 C CA . LEU A 1 98 ? 0.147 -13.616 -30.982 1.00 81.12 98 LEU A CA 1
ATOM 787 C C . LEU A 1 98 ? 0.115 -12.109 -31.288 1.00 81.12 98 LEU A C 1
ATOM 789 O O . LEU A 1 98 ? 1.147 -11.448 -31.183 1.00 81.12 98 LEU A O 1
ATOM 793 N N . SER A 1 99 ? -1.060 -11.554 -31.614 1.00 84.69 99 SER A N 1
ATOM 794 C CA . SER A 1 99 ? -1.247 -10.115 -31.852 1.00 84.69 99 SER A CA 1
ATOM 795 C C . SER A 1 99 ? -0.829 -9.238 -30.673 1.00 84.69 99 SER A C 1
ATOM 797 O O . SER A 1 99 ? -0.368 -8.125 -30.906 1.00 84.69 99 SER A O 1
ATOM 799 N N . ASP A 1 100 ? -0.895 -9.741 -29.438 1.00 83.12 100 ASP A N 1
ATOM 800 C CA . ASP A 1 100 ? -0.517 -8.980 -28.239 1.00 83.12 100 ASP A CA 1
ATOM 801 C C . ASP A 1 100 ? 1.000 -8.744 -28.141 1.00 83.12 100 ASP A C 1
ATOM 803 O O . ASP A 1 100 ? 1.461 -7.857 -27.416 1.00 83.12 100 ASP A O 1
ATOM 807 N N . PHE A 1 101 ? 1.789 -9.524 -28.886 1.00 80.12 101 PHE A N 1
ATOM 808 C CA . PHE A 1 101 ? 3.252 -9.490 -28.865 1.00 80.12 101 PHE A CA 1
ATOM 809 C C . PHE A 1 101 ? 3.856 -8.778 -30.077 1.00 80.12 101 PHE A C 1
ATOM 811 O O . PHE A 1 101 ? 5.049 -8.467 -30.066 1.00 80.12 101 PHE A O 1
ATOM 818 N N . TYR A 1 102 ? 3.061 -8.481 -31.110 1.00 80.50 102 TYR A N 1
ATOM 819 C CA . TYR A 1 102 ? 3.536 -7.678 -32.231 1.00 80.50 102 TYR A CA 1
ATOM 820 C C . TYR A 1 102 ? 3.595 -6.201 -31.830 1.00 80.50 102 TYR A C 1
ATOM 822 O O . TYR A 1 102 ? 2.628 -5.604 -31.359 1.00 80.50 102 TYR A O 1
ATOM 830 N N . ARG A 1 103 ? 4.770 -5.601 -32.018 1.00 78.25 103 ARG A N 1
ATOM 831 C CA . ARG A 1 103 ? 5.011 -4.169 -31.836 1.00 78.25 103 ARG A CA 1
ATOM 832 C C . ARG A 1 103 ? 5.347 -3.583 -33.199 1.00 78.25 103 ARG A C 1
ATOM 834 O O . ARG A 1 103 ? 6.333 -3.989 -33.809 1.00 78.25 103 ARG A O 1
ATOM 841 N N . GLU A 1 104 ? 4.559 -2.622 -33.659 1.00 78.94 104 GLU A N 1
ATOM 842 C CA . GLU A 1 104 ? 4.962 -1.773 -34.776 1.00 78.94 104 GLU A CA 1
ATOM 843 C C . GLU A 1 104 ? 5.820 -0.632 -34.230 1.00 78.94 104 GLU A C 1
ATOM 845 O O . GLU A 1 104 ? 5.447 0.039 -33.265 1.00 78.94 104 GLU A O 1
ATOM 850 N N . TYR A 1 105 ? 7.001 -0.444 -34.815 1.00 72.00 105 TYR A N 1
ATOM 851 C CA . TYR A 1 105 ? 7.882 0.659 -34.462 1.00 72.00 105 TYR A CA 1
ATOM 852 C C . TYR A 1 105 ? 7.847 1.707 -35.565 1.00 72.00 105 TYR A C 1
ATOM 854 O O . TYR A 1 105 ? 8.358 1.490 -36.664 1.00 72.00 105 TYR A O 1
ATOM 862 N N . THR A 1 106 ? 7.288 2.867 -35.244 1.00 78.50 106 THR A N 1
ATOM 863 C CA . THR A 1 106 ? 7.408 4.057 -36.082 1.00 78.50 106 THR A CA 1
ATOM 864 C C . THR A 1 106 ? 8.604 4.853 -35.587 1.00 78.50 106 THR A C 1
ATOM 866 O O . THR A 1 106 ? 8.603 5.365 -34.468 1.00 78.50 106 THR A O 1
ATOM 869 N N . ALA A 1 107 ? 9.648 4.942 -36.411 1.00 73.25 107 ALA A N 1
ATOM 870 C CA . ALA A 1 107 ? 10.816 5.747 -36.090 1.00 73.25 107 ALA A CA 1
ATOM 871 C C . ALA A 1 107 ? 10.425 7.232 -36.054 1.00 73.25 107 ALA A C 1
ATOM 873 O O . ALA A 1 107 ? 10.270 7.870 -37.093 1.00 73.25 107 ALA A O 1
ATOM 874 N N . HIS A 1 108 ? 10.276 7.783 -34.853 1.00 70.06 108 HIS A N 1
ATOM 875 C CA . HIS A 1 108 ? 10.129 9.218 -34.652 1.00 70.06 108 HIS A CA 1
ATOM 876 C C . HIS A 1 108 ? 11.509 9.830 -34.419 1.00 70.06 108 HIS A C 1
ATOM 878 O O . HIS A 1 108 ? 12.134 9.619 -33.381 1.00 70.06 108 HIS A O 1
ATOM 884 N N . THR A 1 109 ? 12.004 10.589 -35.394 1.00 67.44 109 THR A N 1
ATOM 885 C CA . THR A 1 109 ? 13.147 11.479 -35.179 1.00 67.44 109 THR A CA 1
ATOM 886 C C . THR A 1 109 ? 12.660 12.691 -34.402 1.00 67.44 109 THR A C 1
ATOM 888 O O . THR A 1 109 ? 11.886 13.489 -34.929 1.00 67.44 109 THR A O 1
ATOM 891 N N . TRP A 1 110 ? 13.094 12.810 -33.152 1.00 62.50 110 TRP A N 1
ATOM 892 C CA . TRP A 1 110 ? 12.861 13.995 -32.337 1.00 62.50 110 TRP A CA 1
ATOM 893 C C . TRP A 1 110 ? 14.183 14.743 -32.168 1.00 62.50 110 TRP A C 1
ATOM 895 O O . TRP A 1 110 ? 15.222 14.129 -31.914 1.00 62.50 110 TRP A O 1
ATOM 905 N N . GLU A 1 111 ? 14.157 16.064 -32.324 1.00 65.06 111 GLU A N 1
ATOM 906 C CA . GLU A 1 111 ? 15.252 16.901 -31.850 1.00 65.06 111 GLU A CA 1
ATOM 907 C C . GLU A 1 111 ? 15.026 17.162 -30.373 1.00 65.06 111 GLU A C 1
ATOM 909 O O . GLU A 1 111 ? 13.957 17.635 -29.982 1.00 65.06 111 GLU A O 1
ATOM 914 N N . ALA A 1 112 ? 16.033 16.850 -29.560 1.00 62.12 112 ALA A N 1
ATOM 915 C CA . ALA A 1 112 ? 15.977 17.148 -28.149 1.00 62.12 112 ALA A CA 1
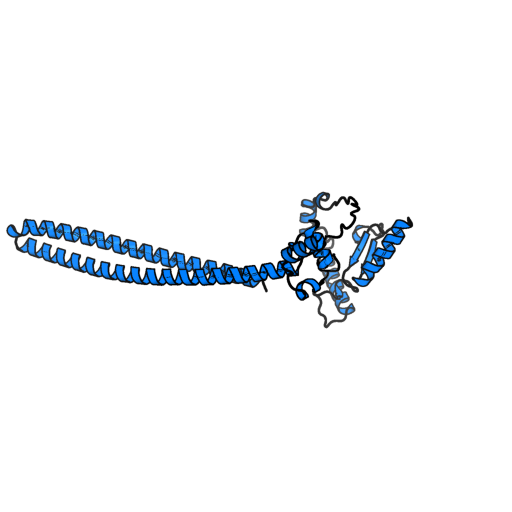ATOM 916 C C . ALA A 1 112 ? 15.917 18.658 -27.936 1.00 62.12 112 ALA A C 1
ATOM 918 O O . ALA A 1 112 ? 16.955 19.319 -27.926 1.00 62.12 112 ALA A O 1
ATOM 919 N N . ALA A 1 113 ? 14.711 19.208 -27.779 1.00 60.16 113 ALA A N 1
ATOM 920 C CA . ALA A 1 113 ? 14.550 20.589 -27.362 1.00 60.16 113 ALA A CA 1
ATOM 921 C C . ALA A 1 113 ? 15.280 20.739 -26.023 1.00 60.16 113 ALA A C 1
ATOM 923 O O . ALA A 1 113 ? 14.945 20.076 -25.038 1.00 60.16 113 ALA A O 1
ATOM 924 N N . SER A 1 114 ? 16.333 21.556 -25.992 1.00 69.94 114 SER A N 1
ATOM 925 C CA . SER A 1 114 ? 17.009 21.866 -24.742 1.00 69.94 114 SER A CA 1
ATOM 926 C C . SER A 1 114 ? 16.026 22.651 -23.883 1.00 69.94 114 SER A C 1
ATOM 928 O O . SER A 1 114 ? 15.707 23.791 -24.228 1.00 69.94 114 SER A O 1
ATOM 930 N N . ALA A 1 115 ? 15.536 22.049 -22.798 1.00 78.50 115 ALA A N 1
ATOM 931 C CA . ALA A 1 115 ? 14.719 22.770 -21.835 1.00 78.50 115 ALA A CA 1
ATOM 932 C C . ALA A 1 115 ? 15.466 24.034 -21.390 1.00 78.50 115 ALA A C 1
ATOM 934 O O . ALA A 1 115 ? 16.667 23.992 -21.090 1.00 78.50 115 ALA A O 1
ATOM 935 N N . SER A 1 116 ? 14.756 25.158 -21.357 1.00 88.12 116 SER A N 1
ATOM 936 C CA . SER A 1 116 ? 15.245 26.375 -20.718 1.00 88.12 116 SER A CA 1
ATOM 937 C C . SER A 1 116 ? 15.587 26.095 -19.253 1.00 88.12 116 SER A C 1
ATOM 939 O O . SER A 1 116 ? 15.059 25.167 -18.638 1.00 88.12 116 SER A O 1
ATOM 941 N N . GLU A 1 117 ? 16.447 26.913 -18.650 1.00 89.81 117 GLU A N 1
ATOM 942 C CA . GLU A 1 117 ? 16.829 26.702 -17.247 1.00 89.81 117 GLU A CA 1
ATOM 943 C C . GLU A 1 117 ? 15.609 26.777 -16.303 1.00 89.81 117 GLU A C 1
ATOM 945 O O . GLU A 1 117 ? 15.542 26.059 -15.310 1.00 89.81 117 GLU A O 1
ATOM 950 N N . ALA A 1 118 ? 14.589 27.565 -16.664 1.00 90.12 118 ALA A N 1
ATOM 951 C CA . ALA A 1 118 ? 13.319 27.622 -15.942 1.00 90.12 118 ALA A CA 1
ATOM 952 C C . ALA A 1 118 ? 12.500 26.323 -16.070 1.00 90.12 118 ALA A C 1
ATOM 954 O O . ALA A 1 118 ? 11.918 25.857 -15.093 1.00 90.12 118 ALA A O 1
ATOM 955 N N . GLU A 1 119 ? 12.451 25.715 -17.257 1.00 90.62 119 GLU A N 1
ATOM 956 C CA . GLU A 1 119 ? 11.806 24.413 -17.466 1.00 90.62 119 GLU A CA 1
ATOM 957 C C . GLU A 1 119 ? 12.520 23.302 -16.710 1.00 90.62 119 GLU A C 1
ATOM 959 O O . GLU A 1 119 ? 11.876 22.484 -16.056 1.00 90.62 119 GLU A O 1
ATOM 964 N N . LEU A 1 120 ? 13.847 23.311 -16.752 1.00 92.31 120 LEU A N 1
ATOM 965 C CA . LEU A 1 120 ? 14.661 22.350 -16.034 1.00 92.31 120 LEU A CA 1
ATOM 966 C C . LEU A 1 120 ? 14.441 22.436 -14.518 1.00 92.31 120 LEU A C 1
ATOM 968 O O . LEU A 1 120 ? 14.329 21.401 -13.859 1.00 92.31 120 LEU A O 1
ATOM 972 N N . GLU A 1 121 ? 14.334 23.649 -13.972 1.00 94.19 121 GLU A N 1
ATOM 973 C CA . GLU A 1 121 ? 14.022 23.844 -12.557 1.00 94.19 121 GLU A CA 1
ATOM 974 C C . GLU A 1 121 ? 12.641 23.278 -12.203 1.00 94.19 121 GLU A C 1
ATOM 976 O O . GLU A 1 121 ? 12.521 22.554 -11.216 1.00 94.19 121 GLU A O 1
ATOM 981 N N . ARG A 1 122 ? 11.617 23.506 -13.042 1.00 93.06 122 ARG A N 1
ATOM 982 C CA . ARG A 1 122 ? 10.295 22.875 -12.857 1.00 93.06 122 ARG A CA 1
ATOM 983 C C . ARG A 1 122 ? 10.396 21.351 -12.835 1.00 93.06 122 ARG A C 1
ATOM 985 O O . ARG A 1 122 ? 9.875 20.730 -11.914 1.00 93.06 122 ARG A O 1
ATOM 992 N N . GLY A 1 123 ? 11.131 20.760 -13.778 1.00 94.62 123 GLY A N 1
ATOM 993 C CA . GLY A 1 123 ? 11.352 19.313 -13.819 1.00 94.62 123 GLY A CA 1
ATOM 994 C C . GLY A 1 123 ? 12.038 18.780 -12.557 1.00 94.62 123 GLY A C 1
ATOM 995 O O . GLY A 1 123 ? 11.658 17.734 -12.035 1.00 94.62 123 GLY A O 1
ATOM 996 N N . PHE A 1 124 ? 13.020 19.501 -12.008 1.00 96.06 124 PHE A N 1
ATOM 997 C CA . PHE A 1 124 ? 13.649 19.113 -10.743 1.00 96.06 124 PHE A CA 1
ATOM 998 C C . PHE A 1 124 ? 12.707 19.228 -9.544 1.00 96.06 124 PHE A C 1
ATOM 1000 O O . PHE A 1 124 ? 12.729 18.344 -8.684 1.00 96.06 124 PHE A O 1
ATOM 1007 N N . VAL A 1 125 ? 11.869 20.266 -9.492 1.00 94.75 125 VAL A N 1
ATOM 1008 C CA . VAL A 1 125 ? 10.843 20.424 -8.452 1.00 94.75 125 VAL A CA 1
ATOM 1009 C C . VAL A 1 125 ? 9.825 19.285 -8.515 1.00 94.75 125 VAL A C 1
ATOM 1011 O O . VAL A 1 125 ? 9.561 18.659 -7.490 1.00 94.75 125 VAL A O 1
ATOM 1014 N N . GLU A 1 126 ? 9.320 18.946 -9.703 1.00 94.62 126 GLU A N 1
ATOM 1015 C CA . GLU A 1 126 ? 8.392 17.823 -9.899 1.00 94.62 126 GLU A CA 1
ATOM 1016 C C . GLU A 1 126 ? 9.000 16.480 -9.477 1.00 94.62 126 GLU A C 1
ATOM 1018 O O . GLU A 1 126 ? 8.318 15.626 -8.912 1.00 94.62 126 GLU A O 1
ATOM 1023 N N . LEU A 1 127 ? 10.309 16.315 -9.678 1.00 95.06 127 LEU A N 1
ATOM 1024 C CA . LEU A 1 127 ? 11.060 15.135 -9.253 1.00 95.06 127 LEU A CA 1
ATOM 1025 C C . LEU A 1 127 ? 11.439 15.122 -7.770 1.00 95.06 127 LEU A C 1
ATOM 1027 O O . LEU A 1 127 ? 12.108 14.181 -7.335 1.00 95.06 127 LEU A O 1
ATOM 1031 N N . GLY A 1 128 ? 11.065 16.145 -6.996 1.00 93.38 128 GLY A N 1
ATOM 1032 C CA . GLY A 1 128 ? 11.460 16.274 -5.592 1.00 93.38 128 GLY A CA 1
ATOM 1033 C C . GLY A 1 128 ? 12.969 16.472 -5.398 1.00 93.38 128 GLY A C 1
ATOM 1034 O O . GLY A 1 128 ? 13.496 16.225 -4.315 1.00 93.38 128 GLY A O 1
ATOM 1035 N N . LYS A 1 129 ? 13.690 16.902 -6.441 1.00 94.69 129 LYS A N 1
ATOM 1036 C CA . LYS A 1 129 ? 15.151 17.061 -6.463 1.00 94.69 129 LYS A CA 1
ATOM 1037 C C . LYS A 1 129 ? 15.561 18.516 -6.260 1.00 94.69 129 LYS A C 1
ATOM 1039 O O . LYS A 1 129 ? 16.152 19.153 -7.132 1.00 94.69 129 LYS A O 1
ATOM 1044 N N . THR A 1 130 ? 15.241 19.064 -5.097 1.00 93.88 130 THR A N 1
ATOM 1045 C CA . THR A 1 130 ? 15.469 20.486 -4.807 1.00 93.88 130 THR A CA 1
ATOM 1046 C C . THR A 1 130 ? 16.906 20.806 -4.393 1.00 93.88 130 THR A C 1
ATOM 1048 O O . THR A 1 130 ? 17.327 21.945 -4.568 1.00 93.88 130 THR A O 1
ATOM 1051 N N . THR A 1 131 ? 17.689 19.826 -3.923 1.00 94.56 131 THR A N 1
ATOM 1052 C CA . THR A 1 131 ? 19.079 20.046 -3.474 1.00 94.56 131 THR A CA 1
ATOM 1053 C C . THR A 1 131 ? 20.117 19.661 -4.536 1.00 94.56 131 THR A C 1
ATOM 1055 O O . THR A 1 131 ? 19.857 18.743 -5.326 1.00 94.56 131 THR A O 1
ATOM 1058 N N . PRO A 1 132 ? 21.317 20.276 -4.546 1.00 94.31 132 PRO A N 1
ATOM 1059 C CA . PRO A 1 132 ? 22.394 19.906 -5.467 1.00 94.31 132 PRO A CA 1
ATOM 1060 C C . PRO A 1 132 ? 22.741 18.411 -5.437 1.00 94.31 132 PRO A C 1
ATOM 1062 O O . PRO A 1 132 ? 22.906 17.794 -6.487 1.00 94.31 132 PRO A O 1
ATOM 1065 N N . GLU A 1 133 ? 22.773 17.795 -4.256 1.00 94.06 133 GLU A N 1
ATOM 1066 C CA . GLU A 1 133 ? 23.108 16.379 -4.069 1.00 94.06 133 GLU A CA 1
ATOM 1067 C C . GLU A 1 133 ? 22.057 15.484 -4.733 1.00 94.06 133 GLU A C 1
ATOM 1069 O O . GLU A 1 133 ? 22.383 14.559 -5.478 1.00 94.06 133 GLU A O 1
ATOM 1074 N N . SER A 1 134 ? 20.773 15.804 -4.535 1.00 93.56 134 SER A N 1
ATOM 1075 C CA . SER A 1 134 ? 19.660 15.051 -5.121 1.00 93.56 134 SER A CA 1
ATOM 1076 C C . SER A 1 134 ? 19.649 15.114 -6.656 1.00 93.56 134 SER A C 1
ATOM 1078 O O . SER A 1 134 ? 19.259 14.141 -7.316 1.00 93.56 134 SER A O 1
ATOM 1080 N N . ARG A 1 135 ? 20.124 16.228 -7.232 1.00 94.38 135 ARG A N 1
ATOM 1081 C CA . ARG A 1 135 ? 20.260 16.454 -8.680 1.00 94.38 135 ARG A CA 1
ATOM 1082 C C . ARG A 1 135 ? 21.480 15.752 -9.280 1.00 94.38 135 ARG A C 1
ATOM 1084 O O . ARG A 1 135 ? 21.527 15.599 -10.493 1.00 94.38 135 ARG A O 1
ATOM 1091 N N . GLN A 1 136 ? 22.428 15.294 -8.460 1.00 94.31 136 GLN A N 1
ATOM 1092 C CA . GLN A 1 136 ? 23.670 14.646 -8.908 1.00 94.31 136 GLN A CA 1
ATOM 1093 C C . GLN A 1 136 ? 23.715 13.131 -8.660 1.00 94.31 136 GLN A C 1
ATOM 1095 O O . GLN A 1 136 ? 24.730 12.498 -8.934 1.00 94.31 136 GLN A O 1
ATOM 1100 N N . ILE A 1 137 ? 22.613 12.520 -8.204 1.00 93.50 137 ILE A N 1
ATOM 1101 C CA . ILE A 1 137 ? 22.541 11.063 -7.979 1.00 93.50 137 ILE A CA 1
ATOM 1102 C C . ILE A 1 137 ? 22.860 10.275 -9.255 1.00 93.50 137 ILE A C 1
ATOM 1104 O O . ILE A 1 137 ? 23.489 9.226 -9.171 1.00 93.50 137 ILE A O 1
ATOM 1108 N N . ASN A 1 138 ? 22.402 10.758 -10.419 1.00 91.94 138 ASN A N 1
ATOM 1109 C CA . ASN A 1 138 ? 22.740 10.231 -11.747 1.00 91.94 138 ASN A CA 1
ATOM 1110 C C . ASN A 1 138 ? 22.775 8.693 -11.816 1.00 91.94 138 ASN A C 1
ATOM 1112 O O . ASN A 1 138 ? 23.686 8.121 -12.379 1.00 91.94 138 ASN A O 1
ATOM 1116 N N . CYS A 1 139 ? 21.784 7.998 -11.248 1.00 91.12 139 CYS A N 1
ATOM 1117 C CA . CYS A 1 139 ? 21.785 6.527 -11.155 1.00 91.12 139 CYS A CA 1
ATOM 1118 C C . CYS A 1 139 ? 21.505 5.784 -12.479 1.00 91.12 139 CYS A C 1
ATOM 1120 O O . CYS A 1 139 ? 21.392 4.564 -12.474 1.00 91.12 139 CYS A O 1
ATOM 1122 N N . PHE A 1 140 ? 21.336 6.503 -13.597 1.00 90.94 140 PHE A N 1
ATOM 1123 C CA . PHE A 1 140 ? 21.069 5.976 -14.949 1.00 90.94 140 PHE A CA 1
ATOM 1124 C C . PHE A 1 140 ? 19.798 5.119 -15.135 1.00 90.94 140 PHE A C 1
ATOM 1126 O O . PHE A 1 140 ? 19.434 4.847 -16.275 1.00 90.94 140 PHE A O 1
ATOM 1133 N N . SER A 1 141 ? 19.059 4.765 -14.077 1.00 88.38 141 SER A N 1
ATOM 1134 C CA . SER A 1 141 ? 17.910 3.839 -14.139 1.00 88.38 141 SER A CA 1
ATOM 1135 C C . SER A 1 141 ? 16.756 4.293 -15.040 1.00 88.38 141 SER A C 1
ATOM 1137 O O . SER A 1 141 ? 15.958 3.474 -15.471 1.00 88.38 141 SER A O 1
ATOM 1139 N N . CYS A 1 142 ? 16.662 5.592 -15.325 1.00 88.75 142 CYS A N 1
ATOM 1140 C CA . CYS A 1 142 ? 15.652 6.162 -16.216 1.00 88.75 142 CYS A CA 1
ATOM 1141 C C . CYS A 1 142 ? 16.053 6.152 -17.704 1.00 88.75 142 CYS A C 1
ATOM 1143 O O . CYS A 1 142 ? 15.244 6.535 -18.541 1.00 88.75 142 CYS A O 1
ATOM 1145 N N . GLY A 1 143 ? 17.294 5.780 -18.042 1.00 86.44 143 GLY A N 1
ATOM 1146 C CA . GLY A 1 143 ? 17.792 5.730 -19.423 1.00 86.44 143 GLY A CA 1
ATOM 1147 C C . GLY A 1 143 ? 18.353 7.043 -19.992 1.00 86.44 143 GLY A C 1
ATOM 1148 O O . GLY A 1 143 ? 18.858 7.041 -21.107 1.00 86.44 143 GLY A O 1
ATOM 1149 N N . TYR A 1 144 ? 18.332 8.156 -19.245 1.00 88.25 144 TYR A N 1
ATOM 1150 C CA . TYR A 1 144 ? 18.753 9.486 -19.742 1.00 88.25 144 TYR A CA 1
ATOM 1151 C C . TYR A 1 144 ? 20.205 9.868 -19.423 1.00 88.25 144 TYR A C 1
ATOM 1153 O O . TYR A 1 144 ? 20.622 10.997 -19.677 1.00 88.25 144 TYR A O 1
ATOM 1161 N N . GLY A 1 145 ? 20.991 8.974 -18.823 1.00 87.38 145 GLY A N 1
ATOM 1162 C CA . GLY A 1 145 ? 22.396 9.249 -18.501 1.00 87.38 145 GLY A CA 1
ATOM 1163 C C . GLY A 1 145 ? 22.612 10.095 -17.240 1.00 87.38 145 GLY A C 1
ATOM 1164 O O . GLY A 1 145 ? 23.508 9.842 -16.451 1.00 87.38 145 GLY A O 1
ATOM 1165 N N . ASN A 1 146 ? 21.790 11.109 -17.002 1.00 92.56 146 ASN A N 1
ATOM 1166 C CA . ASN A 1 146 ? 21.912 11.953 -15.818 1.00 92.56 146 ASN A CA 1
ATOM 1167 C C . ASN A 1 146 ? 20.556 12.555 -15.432 1.00 92.56 146 ASN A C 1
ATOM 1169 O O . ASN A 1 146 ? 19.607 12.587 -16.220 1.00 92.56 146 ASN A O 1
ATOM 1173 N N . CYS A 1 147 ? 20.455 13.032 -14.194 1.00 93.88 147 CYS A N 1
ATOM 1174 C CA . CYS A 1 147 ? 19.228 13.608 -13.662 1.00 93.88 147 CYS A CA 1
ATOM 1175 C C . CYS A 1 147 ? 18.838 14.915 -14.361 1.00 93.88 147 CYS A C 1
ATOM 1177 O O . CYS A 1 147 ? 17.649 15.204 -14.404 1.00 93.88 147 CYS A O 1
ATOM 1179 N N . ARG A 1 148 ? 19.783 15.674 -14.938 1.00 93.62 148 ARG A N 1
ATOM 1180 C CA . ARG A 1 148 ? 19.487 16.906 -15.690 1.00 93.62 148 ARG A CA 1
ATOM 1181 C C . ARG A 1 148 ? 18.745 16.599 -16.991 1.00 93.62 148 ARG A C 1
ATOM 1183 O O . ARG A 1 148 ? 17.694 17.173 -17.247 1.00 93.62 148 ARG A O 1
ATOM 1190 N N . SER A 1 149 ? 19.250 15.654 -17.779 1.00 91.88 149 SER A N 1
ATOM 1191 C CA . SER A 1 149 ? 18.618 15.181 -19.014 1.00 91.88 149 SER A CA 1
ATOM 1192 C C . SER A 1 149 ? 17.251 14.555 -18.739 1.00 91.88 149 SER A C 1
ATOM 1194 O O . SER A 1 149 ? 16.306 14.799 -19.483 1.00 91.88 149 SER A O 1
ATOM 1196 N N . PHE A 1 150 ? 17.118 13.807 -17.640 1.00 93.88 150 PHE A N 1
ATOM 1197 C CA . PHE A 1 150 ? 15.826 13.263 -17.231 1.00 93.88 150 PHE A CA 1
ATOM 1198 C C . PHE A 1 150 ? 14.837 14.352 -16.786 1.00 93.88 150 PHE A C 1
ATOM 1200 O O . PHE A 1 150 ? 13.692 14.344 -17.222 1.00 93.88 150 PHE A O 1
ATOM 1207 N N . ALA A 1 151 ? 15.273 15.317 -15.969 1.00 94.44 151 ALA A N 1
ATOM 1208 C CA . ALA A 1 151 ? 14.442 16.444 -15.542 1.00 94.44 151 ALA A CA 1
ATOM 1209 C C . ALA A 1 151 ? 13.973 17.291 -16.732 1.00 94.44 151 ALA A C 1
ATOM 1211 O O . ALA A 1 151 ? 12.811 17.680 -16.779 1.00 94.44 151 ALA A O 1
ATOM 1212 N N . SER A 1 152 ? 14.839 17.501 -17.728 1.00 92.12 152 SER A N 1
ATOM 1213 C CA . SER A 1 152 ? 14.463 18.128 -18.999 1.00 92.12 152 SER A CA 1
ATOM 1214 C C . SER A 1 152 ? 13.359 17.341 -19.709 1.00 92.12 152 SER A C 1
ATOM 1216 O O . SER A 1 152 ? 12.397 17.935 -20.177 1.00 92.12 152 SER A O 1
ATOM 1218 N N . ALA A 1 153 ? 13.467 16.012 -19.775 1.00 90.75 153 ALA A N 1
ATOM 1219 C CA . ALA A 1 153 ? 12.465 15.176 -20.434 1.00 90.75 153 ALA A CA 1
ATOM 1220 C C . ALA A 1 153 ? 11.111 15.180 -19.710 1.00 90.75 153 ALA A C 1
ATOM 1222 O O . ALA A 1 153 ? 10.073 15.193 -20.369 1.00 90.75 153 ALA A O 1
ATOM 1223 N N . VAL A 1 154 ? 11.124 15.201 -18.375 1.00 93.00 154 VAL A N 1
ATOM 1224 C CA . VAL A 1 154 ? 9.917 15.365 -17.550 1.00 93.00 154 VAL A CA 1
ATOM 1225 C C . VAL A 1 154 ? 9.284 16.733 -17.797 1.00 93.00 154 VAL A C 1
ATOM 1227 O O . VAL A 1 154 ? 8.106 16.804 -18.130 1.00 93.00 154 VAL A O 1
ATOM 1230 N N . ALA A 1 155 ? 10.073 17.810 -17.741 1.00 92.00 155 ALA A N 1
ATOM 1231 C CA . ALA A 1 155 ? 9.587 19.174 -17.952 1.00 92.00 155 ALA A CA 1
ATOM 1232 C C . ALA A 1 155 ? 8.975 19.397 -19.346 1.00 92.00 155 ALA A C 1
ATOM 1234 O O . ALA A 1 155 ? 8.060 20.204 -19.500 1.00 92.00 155 ALA A O 1
ATOM 1235 N N . SER A 1 156 ? 9.468 18.681 -20.358 1.00 87.19 156 SER A N 1
ATOM 1236 C CA . SER A 1 156 ? 8.932 18.705 -21.724 1.00 87.19 156 SER A CA 1
ATOM 1237 C C . SER A 1 156 ? 7.771 17.722 -21.952 1.00 87.19 156 SER A C 1
ATOM 1239 O O . SER A 1 156 ? 7.278 17.622 -23.072 1.00 87.19 156 SER A O 1
ATOM 1241 N N . GLY A 1 157 ? 7.336 16.973 -20.931 1.00 87.69 157 GLY A N 1
ATOM 1242 C CA . GLY A 1 157 ? 6.245 15.995 -21.036 1.00 87.69 157 GLY A CA 1
ATOM 1243 C C . GLY A 1 157 ? 6.596 14.723 -21.821 1.00 87.69 157 GLY A C 1
ATOM 1244 O O . GLY A 1 157 ? 5.709 13.956 -22.188 1.00 87.69 157 GLY A O 1
ATOM 1245 N N . HIS A 1 158 ? 7.880 14.481 -22.092 1.00 86.81 158 HIS A N 1
ATOM 1246 C CA . HIS A 1 158 ? 8.363 13.282 -22.788 1.00 86.81 158 HIS A CA 1
ATOM 1247 C C . HIS A 1 158 ? 8.602 12.101 -21.853 1.00 86.81 158 HIS A C 1
ATOM 1249 O O . HIS A 1 158 ? 8.805 10.976 -22.310 1.00 86.81 158 HIS A O 1
ATOM 1255 N N . ASN A 1 159 ? 8.618 12.350 -20.548 1.00 89.06 159 ASN A N 1
ATOM 1256 C CA . ASN A 1 159 ? 8.752 11.310 -19.552 1.00 89.06 159 ASN A CA 1
ATOM 1257 C C . ASN A 1 159 ? 7.905 11.616 -18.319 1.00 89.06 159 ASN A C 1
ATOM 1259 O O . ASN A 1 159 ? 7.479 12.745 -18.098 1.00 89.06 159 ASN A O 1
ATOM 1263 N N . ASP A 1 160 ? 7.684 10.588 -17.514 1.00 93.00 160 ASP A N 1
ATOM 1264 C CA . ASP A 1 160 ? 6.888 10.637 -16.302 1.00 93.00 160 ASP A CA 1
ATOM 1265 C C . ASP A 1 160 ? 7.799 10.557 -15.073 1.00 93.00 160 ASP A C 1
ATOM 1267 O O . ASP A 1 160 ? 8.741 9.759 -15.022 1.00 93.00 160 ASP A O 1
ATOM 1271 N N . VAL A 1 161 ? 7.498 11.357 -14.049 1.00 95.06 161 VAL A N 1
ATOM 1272 C CA . VAL A 1 161 ? 8.233 11.378 -12.774 1.00 95.06 161 VAL A CA 1
ATOM 1273 C C . VAL A 1 161 ? 8.354 9.993 -12.125 1.00 95.06 161 VAL A C 1
ATOM 1275 O O . VAL A 1 161 ? 9.374 9.700 -11.497 1.00 95.06 161 VAL A O 1
ATOM 1278 N N . ARG A 1 162 ? 7.368 9.105 -12.330 1.00 94.44 162 ARG A N 1
ATOM 1279 C CA . ARG A 1 162 ? 7.335 7.728 -11.801 1.00 94.44 162 ARG A CA 1
ATOM 1280 C C . ARG A 1 162 ? 8.456 6.844 -12.351 1.00 94.44 162 ARG A C 1
ATOM 1282 O O . ARG A 1 162 ? 8.829 5.871 -11.698 1.00 94.44 162 ARG A O 1
ATOM 1289 N N . ASN A 1 163 ? 9.043 7.204 -13.493 1.00 93.75 163 ASN A N 1
ATOM 1290 C CA . ASN A 1 163 ? 10.199 6.504 -14.060 1.00 93.75 163 ASN A CA 1
ATOM 1291 C C . ASN A 1 163 ? 11.521 6.866 -13.355 1.00 93.75 163 ASN A C 1
ATOM 1293 O O . ASN A 1 163 ? 12.560 6.253 -13.614 1.00 93.75 163 ASN A O 1
ATOM 1297 N N . CYS A 1 164 ? 11.518 7.831 -12.427 1.00 95.19 164 CYS A N 1
ATOM 1298 C CA . CYS A 1 164 ? 12.649 8.064 -11.537 1.00 95.19 164 CYS A CA 1
ATOM 1299 C C . CYS A 1 164 ? 12.557 7.179 -10.293 1.00 95.19 164 CYS A C 1
ATOM 1301 O O . CYS A 1 164 ? 11.759 7.426 -9.392 1.00 95.19 164 CYS A O 1
ATOM 1303 N N . VAL A 1 165 ? 13.473 6.216 -10.172 1.00 93.06 165 VAL A N 1
ATOM 1304 C CA . VAL A 1 165 ? 13.550 5.324 -9.001 1.00 93.06 165 VAL A CA 1
ATOM 1305 C C . VAL A 1 165 ? 13.666 6.077 -7.666 1.00 93.06 165 VAL A C 1
ATOM 1307 O O . VAL A 1 165 ? 13.091 5.662 -6.664 1.00 93.06 165 VAL A O 1
ATOM 1310 N N . ASN A 1 166 ? 14.368 7.216 -7.642 1.00 92.50 166 ASN A N 1
ATOM 1311 C CA . ASN A 1 166 ? 14.536 8.013 -6.423 1.00 92.50 166 ASN A CA 1
ATOM 1312 C C . ASN A 1 166 ? 13.261 8.773 -6.050 1.00 92.50 166 ASN A C 1
ATOM 1314 O O . ASN A 1 166 ? 12.934 8.836 -4.868 1.00 92.50 166 ASN A O 1
ATOM 1318 N N . TYR A 1 167 ? 12.541 9.301 -7.044 1.00 94.12 167 TYR A N 1
ATOM 1319 C CA . TYR A 1 167 ? 11.239 9.927 -6.827 1.00 94.12 167 TYR A CA 1
ATOM 1320 C C . TYR A 1 167 ? 10.261 8.908 -6.243 1.00 94.12 167 TYR A C 1
ATOM 1322 O O . TYR A 1 167 ? 9.687 9.138 -5.183 1.00 94.12 167 TYR A O 1
ATOM 1330 N N . SER A 1 168 ? 10.150 7.734 -6.869 1.00 92.31 168 SER A N 1
ATOM 1331 C CA . SER A 1 168 ? 9.275 6.658 -6.398 1.00 92.31 168 SER A CA 1
ATOM 1332 C C . SER A 1 168 ? 9.639 6.214 -4.978 1.00 92.31 168 SER A C 1
ATOM 1334 O O . SER A 1 168 ? 8.764 6.109 -4.122 1.00 92.31 168 SER A O 1
ATOM 1336 N N . LYS A 1 169 ? 10.936 6.063 -4.673 1.00 89.69 169 LYS A N 1
ATOM 1337 C CA . LYS A 1 169 ? 11.413 5.745 -3.318 1.00 89.69 169 LYS A CA 1
ATOM 1338 C C . LYS A 1 169 ? 11.054 6.825 -2.294 1.00 89.69 169 LYS A C 1
ATOM 1340 O O . LYS A 1 169 ? 10.665 6.498 -1.177 1.00 89.69 169 LYS A O 1
ATOM 1345 N N . GLN A 1 170 ? 11.191 8.100 -2.652 1.00 89.75 170 GLN A N 1
ATOM 1346 C CA . GLN A 1 170 ? 10.820 9.210 -1.776 1.00 89.75 170 GLN A CA 1
ATOM 1347 C C . GLN A 1 170 ? 9.309 9.249 -1.538 1.00 89.75 170 GLN A C 1
ATOM 1349 O O . GLN A 1 170 ? 8.886 9.369 -0.395 1.00 89.75 170 GLN A O 1
ATOM 1354 N N . ARG A 1 171 ? 8.494 9.080 -2.587 1.00 91.19 171 ARG A N 1
ATOM 1355 C CA . ARG A 1 171 ? 7.028 9.046 -2.470 1.00 91.19 171 ARG A CA 1
ATOM 1356 C C . ARG A 1 171 ? 6.551 7.900 -1.584 1.00 91.19 171 ARG A C 1
ATOM 1358 O O . ARG A 1 171 ? 5.654 8.118 -0.779 1.00 91.19 171 ARG A O 1
ATOM 1365 N N . LEU A 1 172 ? 7.182 6.728 -1.675 1.00 89.06 172 LEU A N 1
ATOM 1366 C CA . LEU A 1 172 ? 6.897 5.602 -0.782 1.00 89.06 172 LEU A CA 1
ATOM 1367 C C . LEU A 1 172 ? 7.246 5.916 0.679 1.00 89.06 172 LEU A C 1
ATOM 1369 O O . LEU A 1 172 ? 6.456 5.619 1.567 1.00 89.06 172 LEU A O 1
ATOM 1373 N N . LYS A 1 173 ? 8.395 6.557 0.936 1.00 88.25 173 LYS A N 1
ATOM 1374 C CA . LYS A 1 173 ? 8.779 6.973 2.295 1.00 88.25 173 LYS A CA 1
ATOM 1375 C C . LYS A 1 173 ? 7.820 8.001 2.886 1.00 88.25 173 LYS A C 1
ATOM 1377 O O . LYS A 1 173 ? 7.338 7.796 3.989 1.00 88.25 173 LYS A O 1
ATOM 1382 N N . SER A 1 174 ? 7.514 9.066 2.149 1.00 89.62 174 SER A N 1
ATOM 1383 C CA . SER A 1 174 ? 6.584 10.092 2.631 1.00 89.62 174 SER A CA 1
ATOM 1384 C C . SER A 1 174 ? 5.175 9.531 2.829 1.00 89.62 174 SER A C 1
ATOM 1386 O O . SER A 1 174 ? 4.528 9.860 3.813 1.00 89.62 174 SER A O 1
ATOM 1388 N N . GLY A 1 175 ? 4.720 8.639 1.940 1.00 89.38 175 GLY A N 1
ATOM 1389 C CA . GLY A 1 175 ? 3.443 7.946 2.119 1.00 89.38 175 GLY A CA 1
ATOM 1390 C C . GLY A 1 175 ? 3.407 7.075 3.379 1.00 89.38 175 GLY A C 1
ATOM 1391 O O . GLY A 1 175 ? 2.365 6.984 4.017 1.00 89.38 175 GLY A O 1
ATOM 1392 N N . ARG A 1 176 ? 4.541 6.479 3.775 1.00 87.94 176 ARG A N 1
ATOM 1393 C CA . ARG A 1 176 ? 4.662 5.747 5.043 1.00 87.94 176 ARG A CA 1
ATOM 1394 C C . ARG A 1 176 ? 4.548 6.671 6.250 1.00 87.94 176 ARG A C 1
ATOM 1396 O O . ARG A 1 176 ? 3.777 6.377 7.146 1.00 87.94 176 ARG A O 1
ATOM 1403 N N . GLU A 1 177 ? 5.290 7.775 6.258 1.00 90.62 177 GLU A N 1
ATOM 1404 C CA . GLU A 1 177 ? 5.264 8.746 7.362 1.00 90.62 177 GLU A CA 1
ATOM 1405 C C . GLU A 1 177 ? 3.852 9.321 7.572 1.00 90.62 177 GLU A C 1
ATOM 1407 O O . GLU A 1 177 ? 3.385 9.435 8.704 1.00 90.62 177 GLU A O 1
ATOM 1412 N N . GLU A 1 178 ? 3.144 9.628 6.481 1.00 91.50 178 GLU A N 1
ATOM 1413 C CA . GLU A 1 178 ? 1.747 10.070 6.526 1.00 91.50 178 GLU A CA 1
ATOM 1414 C C . GLU A 1 178 ? 0.820 8.970 7.063 1.00 91.50 178 GLU A C 1
ATOM 1416 O O . GLU A 1 178 ? -0.023 9.235 7.921 1.00 91.50 178 GLU A O 1
ATOM 1421 N N . PHE A 1 179 ? 1.004 7.724 6.614 1.00 90.81 179 PHE A N 1
ATOM 1422 C CA . PHE A 1 179 ? 0.234 6.587 7.112 1.00 90.81 179 PHE A CA 1
ATOM 1423 C C . PHE A 1 179 ? 0.464 6.335 8.608 1.00 90.81 179 PHE A C 1
ATOM 1425 O O . PHE A 1 179 ? -0.503 6.130 9.337 1.00 90.81 179 PHE A O 1
ATOM 1432 N N . ASP A 1 180 ? 1.712 6.391 9.074 1.00 90.94 180 ASP A N 1
ATOM 1433 C CA . ASP A 1 180 ? 2.057 6.232 10.489 1.00 90.94 180 ASP A CA 1
ATOM 1434 C C . ASP A 1 180 ? 1.394 7.325 11.340 1.00 90.94 180 ASP A C 1
ATOM 1436 O O . ASP A 1 180 ? 0.779 7.023 12.360 1.00 90.94 180 ASP A O 1
ATOM 1440 N N . SER A 1 181 ? 1.410 8.580 10.875 1.00 93.88 181 SER A N 1
ATOM 1441 C CA . SER A 1 181 ? 0.722 9.676 11.567 1.00 93.88 181 SER A CA 1
ATOM 1442 C C . SER A 1 181 ? -0.795 9.474 11.642 1.00 93.88 181 SER A C 1
ATOM 1444 O O . SER A 1 181 ? -1.401 9.792 12.665 1.00 93.88 181 SER A O 1
ATOM 1446 N N . ILE A 1 182 ? -1.424 8.979 10.571 1.00 92.81 182 ILE A N 1
ATOM 1447 C CA . ILE A 1 182 ? -2.863 8.675 10.560 1.00 92.81 182 ILE A CA 1
ATOM 1448 C C . ILE A 1 182 ? -3.163 7.512 11.509 1.00 92.81 182 ILE A C 1
ATOM 1450 O O . ILE A 1 182 ? -4.151 7.553 12.240 1.00 92.81 182 ILE A O 1
ATOM 1454 N N . PHE A 1 183 ? -2.313 6.486 11.514 1.00 92.69 183 PHE A N 1
ATOM 1455 C CA . PHE A 1 183 ? -2.448 5.328 12.388 1.00 92.69 183 PHE A CA 1
ATOM 1456 C C . PHE A 1 183 ? -2.395 5.726 13.867 1.00 92.69 183 PHE A C 1
ATOM 1458 O O . PHE A 1 183 ? -3.252 5.305 14.641 1.00 92.69 183 PHE A O 1
ATOM 1465 N N . ASP A 1 184 ? -1.434 6.565 14.252 1.00 93.00 184 ASP A N 1
ATOM 1466 C CA . ASP A 1 184 ? -1.298 7.024 15.636 1.00 93.00 184 ASP A CA 1
ATOM 1467 C C . ASP A 1 184 ? -2.527 7.836 16.080 1.00 93.00 184 ASP A C 1
ATOM 1469 O O . ASP A 1 184 ? -3.066 7.602 17.163 1.00 93.00 184 ASP A O 1
ATOM 1473 N N . ALA A 1 185 ? -3.041 8.715 15.211 1.00 95.00 185 ALA A N 1
ATOM 1474 C CA . ALA A 1 185 ? -4.265 9.473 15.478 1.00 95.00 185 ALA A CA 1
ATOM 1475 C C . ALA A 1 185 ? -5.507 8.569 15.607 1.00 95.00 185 ALA A C 1
ATOM 1477 O O . ALA A 1 185 ? -6.365 8.801 16.460 1.00 95.00 185 ALA A O 1
ATOM 1478 N N . LEU A 1 186 ? -5.614 7.519 14.784 1.00 93.69 186 LEU A N 1
ATOM 1479 C CA . LEU A 1 186 ? -6.689 6.530 14.899 1.00 93.69 186 LEU A CA 1
ATOM 1480 C C . LEU A 1 186 ? -6.606 5.759 16.218 1.00 93.69 186 LEU A C 1
ATOM 1482 O O . LEU A 1 186 ? -7.634 5.528 16.853 1.00 93.69 186 LEU A O 1
ATOM 1486 N N . GLN A 1 187 ? -5.401 5.386 16.653 1.00 92.06 187 GLN A N 1
ATOM 1487 C CA . GLN A 1 187 ? -5.211 4.675 17.914 1.00 92.06 187 GLN A CA 1
ATOM 1488 C C . GLN A 1 187 ? -5.615 5.536 19.119 1.00 92.06 187 GLN A C 1
ATOM 1490 O O . GLN A 1 187 ? -6.230 5.025 20.056 1.00 92.06 187 GLN A O 1
ATOM 1495 N N . GLU A 1 188 ? -5.316 6.838 19.089 1.00 95.12 188 GLU A N 1
ATOM 1496 C CA . GLU A 1 188 ? -5.773 7.792 20.105 1.00 95.12 188 GLU A CA 1
ATOM 1497 C C . GLU A 1 188 ? -7.306 7.861 20.158 1.00 95.12 188 GLU A C 1
ATOM 1499 O O . GLU A 1 188 ? -7.894 7.694 21.226 1.00 95.12 188 GLU A O 1
ATOM 1504 N N . GLN A 1 189 ? -7.971 7.981 19.005 1.00 95.19 189 GLN A N 1
ATOM 1505 C CA . GLN A 1 189 ? -9.437 7.995 18.943 1.00 95.19 189 GLN A CA 1
ATOM 1506 C C . GLN A 1 189 ? -10.066 6.700 19.464 1.00 95.19 189 GLN A C 1
ATOM 1508 O O . GLN A 1 189 ? -11.085 6.739 20.152 1.00 95.19 189 GLN A O 1
ATOM 1513 N N . VAL A 1 190 ? -9.478 5.543 19.159 1.00 94.62 190 VAL A N 1
ATOM 1514 C CA . VAL A 1 190 ? -9.965 4.261 19.682 1.00 94.62 190 VAL A CA 1
ATOM 1515 C C . VAL A 1 190 ? -9.846 4.205 21.207 1.00 94.62 190 VAL A C 1
ATOM 1517 O O . VAL A 1 190 ? -10.791 3.776 21.876 1.00 94.62 190 VAL A O 1
ATOM 1520 N N . ASN A 1 191 ? -8.738 4.694 21.768 1.00 93.94 191 ASN A N 1
ATOM 1521 C CA . ASN A 1 191 ? -8.564 4.779 23.218 1.00 93.94 191 ASN A CA 1
ATOM 1522 C C . ASN A 1 191 ? -9.629 5.683 23.860 1.00 93.94 191 ASN A C 1
ATOM 1524 O O . ASN A 1 191 ? -10.254 5.285 24.845 1.00 93.94 191 ASN A O 1
ATOM 1528 N N . ASP A 1 192 ? -9.921 6.838 23.258 1.00 96.12 192 ASP A N 1
ATOM 1529 C CA . ASP A 1 192 ? -10.987 7.733 23.724 1.00 96.12 192 ASP A CA 1
ATOM 1530 C C . ASP A 1 192 ? -12.366 7.054 23.706 1.00 96.12 192 ASP A C 1
ATOM 1532 O O . ASP A 1 192 ? -13.192 7.255 24.606 1.00 96.12 192 ASP A O 1
ATOM 1536 N N . ILE A 1 193 ? -12.648 6.230 22.692 1.00 95.31 193 ILE A N 1
ATOM 1537 C CA . ILE A 1 193 ? -13.905 5.478 22.632 1.00 95.31 193 ILE A CA 1
ATOM 1538 C C . ILE A 1 193 ? -13.955 4.431 23.754 1.00 95.31 193 ILE A C 1
ATOM 1540 O O . ILE A 1 193 ? -14.989 4.318 24.420 1.00 95.31 193 ILE A O 1
ATOM 1544 N N . HIS A 1 194 ? -12.863 3.706 24.015 1.00 94.19 194 HIS A N 1
ATOM 1545 C CA . HIS A 1 194 ? -12.788 2.764 25.137 1.00 94.19 194 HIS A CA 1
ATOM 1546 C C . HIS A 1 194 ? -13.049 3.446 26.487 1.00 94.19 194 HIS A C 1
ATOM 1548 O O . HIS A 1 194 ? -13.852 2.946 27.285 1.00 94.19 194 HIS A O 1
ATOM 1554 N N . ASP A 1 195 ? -12.452 4.612 26.723 1.00 95.56 195 ASP A N 1
ATOM 1555 C CA . ASP A 1 195 ? -12.654 5.378 27.954 1.00 95.56 195 ASP A CA 1
ATOM 1556 C C . ASP A 1 195 ? -14.104 5.853 28.101 1.00 95.56 195 ASP A C 1
ATOM 1558 O O . ASP A 1 195 ? -14.718 5.724 29.170 1.00 95.56 195 ASP A O 1
ATOM 1562 N N . ASN A 1 196 ? -14.706 6.342 27.015 1.00 96.00 196 ASN A N 1
ATOM 1563 C CA . ASN A 1 196 ? -16.111 6.737 27.009 1.00 96.00 196 ASN A CA 1
ATOM 1564 C C . ASN A 1 196 ? -17.045 5.545 27.262 1.00 96.00 196 ASN A C 1
ATOM 1566 O O . ASN A 1 196 ? -17.959 5.653 28.084 1.00 96.00 196 ASN A O 1
ATOM 1570 N N . LEU A 1 197 ? -16.798 4.389 26.643 1.00 95.31 197 LEU A N 1
ATOM 1571 C CA . LEU A 1 197 ? -17.577 3.170 26.882 1.00 95.31 197 LEU A CA 1
ATOM 1572 C C . LEU A 1 197 ? -17.456 2.683 28.325 1.00 95.31 197 LEU A C 1
ATOM 1574 O O . LEU A 1 197 ? -18.459 2.296 28.925 1.00 95.31 197 LEU A O 1
ATOM 1578 N N . SER A 1 198 ? -16.263 2.759 28.916 1.00 94.19 198 SER A N 1
ATOM 1579 C CA . SER A 1 198 ? -16.041 2.433 30.328 1.00 94.19 198 SER A CA 1
ATOM 1580 C C . SER A 1 198 ? -16.892 3.314 31.253 1.00 94.19 198 SER A C 1
ATOM 1582 O O . SER A 1 198 ? -17.583 2.820 32.155 1.00 94.19 198 SER A O 1
ATOM 1584 N N . ARG A 1 199 ? -16.941 4.624 30.979 1.00 95.75 199 ARG A N 1
ATOM 1585 C CA . ARG A 1 199 ? -17.788 5.573 31.719 1.00 95.75 199 ARG A CA 1
ATOM 1586 C C . ARG A 1 199 ? -19.278 5.279 31.539 1.00 95.75 199 ARG A C 1
ATOM 1588 O O . ARG A 1 199 ? -20.015 5.270 32.525 1.00 95.75 199 ARG A O 1
ATOM 1595 N N . ILE A 1 200 ? -19.725 5.001 30.313 1.00 94.56 200 ILE A N 1
ATOM 1596 C CA . ILE A 1 200 ? -21.129 4.674 30.014 1.00 94.56 200 ILE A CA 1
ATOM 1597 C C . ILE A 1 200 ? -21.541 3.362 30.700 1.00 94.56 200 ILE A C 1
ATOM 1599 O O . ILE A 1 200 ? -22.629 3.283 31.282 1.00 94.56 200 ILE A O 1
ATOM 1603 N N . LYS A 1 201 ? -20.660 2.355 30.709 1.00 94.44 201 LYS A N 1
ATOM 1604 C CA . LYS A 1 201 ? -20.867 1.086 31.416 1.00 94.44 201 LYS A CA 1
ATOM 1605 C C . LYS A 1 201 ? -21.055 1.305 32.915 1.00 94.44 201 LYS A C 1
ATOM 1607 O O . LYS A 1 201 ? -22.009 0.784 33.492 1.00 94.44 201 LYS A O 1
ATOM 1612 N N . SER A 1 202 ? -20.205 2.122 33.538 1.00 94.88 202 SER A N 1
ATOM 1613 C CA . SER A 1 202 ? -20.331 2.492 34.956 1.00 94.88 202 SER A CA 1
ATOM 1614 C C . SER A 1 202 ? -21.663 3.198 35.254 1.00 94.88 202 SER A C 1
ATOM 1616 O O . SER A 1 202 ? -22.392 2.807 36.171 1.00 94.88 202 SER A O 1
ATOM 1618 N N . SER A 1 203 ? -22.052 4.176 34.429 1.00 94.62 203 SER A N 1
ATOM 1619 C CA . SER A 1 203 ? -23.353 4.849 34.544 1.00 94.62 203 SER A CA 1
ATOM 1620 C C . SER A 1 203 ? -24.528 3.880 34.399 1.00 94.62 203 SER A C 1
ATOM 1622 O O . SER A 1 203 ? -25.464 3.930 35.193 1.00 94.62 203 SER A O 1
ATOM 1624 N N . SER A 1 204 ? -24.459 2.946 33.449 1.00 94.81 204 SER A N 1
ATOM 1625 C CA . SER A 1 204 ? -25.500 1.932 33.228 1.00 94.81 204 SER A CA 1
ATOM 1626 C C . SER A 1 204 ? -25.627 0.971 34.412 1.00 94.81 204 SER A C 1
ATOM 162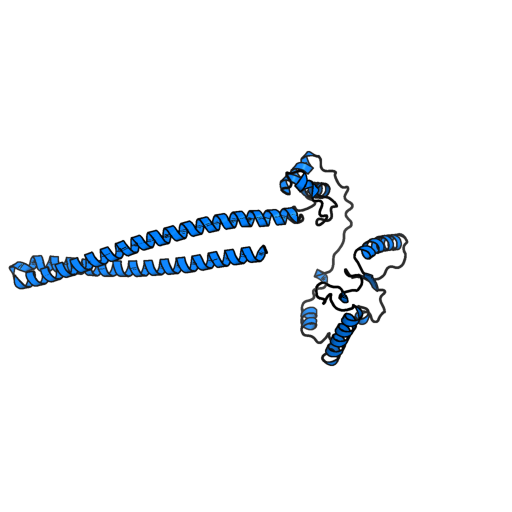8 O O . SER A 1 204 ? -26.733 0.620 34.814 1.00 94.81 204 SER A O 1
ATOM 1630 N N . GLN A 1 205 ? -24.508 0.587 35.035 1.00 93.31 205 GLN A N 1
ATOM 1631 C CA . GLN A 1 205 ? -24.518 -0.214 36.263 1.00 93.31 205 GLN A CA 1
ATOM 1632 C C . GLN A 1 205 ? -25.161 0.535 37.436 1.00 93.31 205 GLN A C 1
ATOM 1634 O O . GLN A 1 205 ? -25.898 -0.066 38.219 1.00 93.31 205 GLN A O 1
ATOM 1639 N N . ASN A 1 206 ? -24.909 1.840 37.563 1.00 95.38 206 ASN A N 1
ATOM 1640 C CA . ASN A 1 206 ? -25.547 2.665 38.588 1.00 95.38 206 ASN A CA 1
ATOM 1641 C C . ASN A 1 206 ? -27.051 2.827 38.334 1.00 95.38 206 ASN A C 1
ATOM 1643 O O . ASN A 1 206 ? -27.835 2.675 39.270 1.00 95.38 206 ASN A O 1
ATOM 1647 N N . LEU A 1 207 ? -27.464 3.042 37.082 1.00 94.31 207 LEU A N 1
ATOM 1648 C CA . LEU A 1 207 ? -28.879 3.072 36.698 1.00 94.31 207 LEU A CA 1
ATOM 1649 C C . LEU A 1 207 ? -29.580 1.746 37.003 1.00 94.31 207 LEU A C 1
ATOM 1651 O O . LEU A 1 207 ? -30.690 1.758 37.534 1.00 94.31 207 LEU A O 1
ATOM 1655 N N . ASN A 1 208 ? -28.918 0.610 36.760 1.00 94.25 208 ASN A N 1
ATOM 1656 C CA . ASN A 1 208 ? -29.465 -0.699 37.117 1.00 94.25 208 ASN A CA 1
ATOM 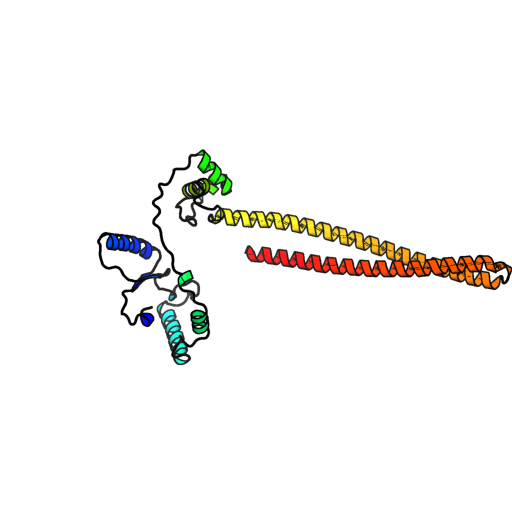1657 C C . ASN A 1 208 ? -29.732 -0.808 38.626 1.00 94.25 208 ASN A C 1
ATOM 1659 O O . ASN A 1 208 ? -30.814 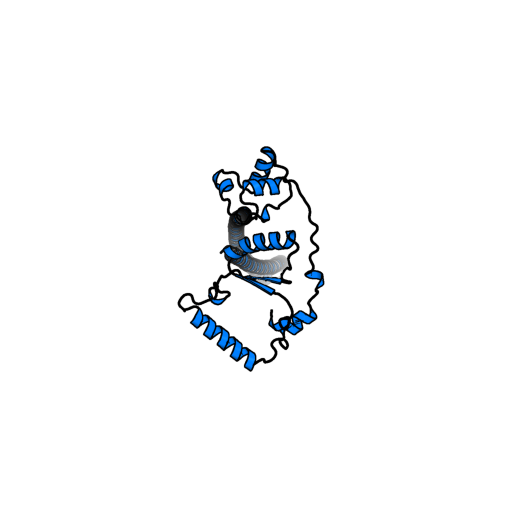-1.204 39.049 1.00 94.25 208 ASN A O 1
ATOM 1663 N N . LYS A 1 209 ? -28.760 -0.397 39.456 1.00 95.50 209 LYS A N 1
ATOM 1664 C CA . LYS A 1 209 ? -28.899 -0.409 40.923 1.00 95.50 209 LYS A CA 1
ATOM 1665 C C . LYS A 1 209 ? -30.067 0.460 41.389 1.00 95.50 209 LYS A C 1
ATOM 1667 O O . LYS A 1 209 ? -30.839 0.017 42.236 1.00 95.50 209 LYS A O 1
ATOM 1672 N N . ILE A 1 210 ? -30.202 1.667 40.833 1.00 94.75 210 ILE A N 1
ATOM 1673 C CA . ILE A 1 210 ? -31.313 2.581 41.141 1.00 94.75 210 ILE A CA 1
ATOM 1674 C C . ILE A 1 210 ? -32.643 1.933 40.755 1.00 94.75 210 ILE A C 1
ATOM 1676 O O . ILE A 1 210 ? -33.574 1.922 41.552 1.00 94.75 210 ILE A O 1
ATOM 1680 N N . THR A 1 211 ? -32.718 1.338 39.567 1.00 94.56 211 THR A N 1
ATOM 1681 C CA . THR A 1 211 ? -33.941 0.698 39.074 1.00 94.56 211 THR A CA 1
ATOM 1682 C C . THR A 1 211 ? -34.368 -0.472 39.961 1.00 94.56 211 THR A C 1
ATOM 1684 O O . THR A 1 211 ? -35.524 -0.532 40.382 1.00 94.56 211 THR A O 1
ATOM 1687 N N . MET A 1 212 ? -33.428 -1.339 40.356 1.00 93.62 212 MET A N 1
ATOM 1688 C CA . MET A 1 212 ? -33.701 -2.435 41.293 1.00 93.62 212 MET A CA 1
ATOM 1689 C C . MET A 1 212 ? -34.176 -1.921 42.662 1.00 93.62 212 MET A C 1
ATOM 1691 O O . MET A 1 212 ? -35.080 -2.499 43.267 1.00 93.62 212 MET A O 1
ATOM 1695 N N . GLN A 1 213 ? -33.597 -0.822 43.162 1.00 96.19 213 GLN A N 1
ATOM 1696 C CA . GLN A 1 213 ? -34.045 -0.192 44.407 1.00 96.19 213 GLN A CA 1
ATOM 1697 C C . GLN A 1 213 ? -35.465 0.375 44.279 1.00 96.19 213 GLN A C 1
ATOM 1699 O O . GLN A 1 213 ? -36.293 0.124 45.154 1.00 96.19 213 GLN A O 1
ATOM 1704 N N . THR A 1 214 ? -35.785 1.075 43.188 1.00 94.62 214 THR A N 1
ATOM 1705 C CA . THR A 1 214 ? -37.135 1.605 42.931 1.00 94.62 214 THR A CA 1
ATOM 1706 C C . THR A 1 214 ? -38.164 0.477 42.796 1.00 94.62 214 THR A C 1
ATOM 1708 O O . THR A 1 214 ? -39.266 0.569 43.348 1.00 94.62 214 THR A O 1
ATOM 1711 N N . LYS A 1 215 ? -37.792 -0.647 42.170 1.00 93.75 215 LYS A N 1
ATOM 1712 C CA . LYS A 1 215 ? -38.625 -1.857 42.103 1.00 93.75 215 LYS A CA 1
ATOM 1713 C C . LYS A 1 215 ? -38.914 -2.446 43.488 1.00 93.75 215 LYS A C 1
ATOM 1715 O O . LYS A 1 215 ? -40.047 -2.819 43.782 1.00 93.75 215 LYS A O 1
ATOM 1720 N N . LEU A 1 216 ? -37.923 -2.479 44.378 1.00 95.19 216 LEU A N 1
ATOM 1721 C CA . LEU A 1 216 ? -38.122 -2.916 45.766 1.00 95.19 216 LEU A CA 1
ATOM 1722 C C . LEU A 1 216 ? -39.005 -1.943 46.563 1.00 95.19 216 LEU A C 1
ATOM 1724 O O . LEU A 1 216 ? -39.867 -2.378 47.327 1.00 95.19 216 LEU A O 1
ATOM 1728 N N . ILE A 1 217 ? -38.828 -0.632 46.373 1.00 94.25 217 ILE A N 1
ATOM 1729 C CA . ILE A 1 217 ? -39.646 0.397 47.034 1.00 94.25 217 ILE A CA 1
ATOM 1730 C C . ILE A 1 217 ? -41.112 0.287 46.594 1.00 94.25 217 ILE A C 1
ATOM 1732 O O . ILE A 1 217 ? -42.002 0.279 47.445 1.00 94.25 217 ILE A O 1
ATOM 1736 N N . SER A 1 218 ? -41.373 0.154 45.291 1.00 95.62 218 SER A N 1
ATOM 1737 C CA . SER A 1 218 ? -42.735 -0.008 44.758 1.00 95.62 218 SER A CA 1
ATOM 1738 C C . SER A 1 218 ? -43.399 -1.305 45.220 1.00 95.62 218 SER A C 1
ATOM 1740 O O . SER A 1 218 ? -44.590 -1.308 45.542 1.00 95.62 218 SER A O 1
ATOM 1742 N N . LEU A 1 219 ? -42.638 -2.395 45.348 1.00 93.19 219 LEU A N 1
ATOM 1743 C CA . LEU A 1 219 ? -43.135 -3.642 45.925 1.00 93.19 219 LEU A CA 1
ATOM 1744 C C . LEU A 1 219 ? -43.546 -3.462 47.393 1.00 93.19 219 LEU A C 1
ATOM 1746 O O . LEU A 1 219 ? -44.655 -3.842 47.769 1.00 93.19 219 LEU A O 1
ATOM 1750 N N . ASN A 1 220 ? -42.694 -2.838 48.209 1.00 94.44 220 ASN A N 1
ATOM 1751 C CA . ASN A 1 220 ? -43.004 -2.564 49.613 1.00 94.44 220 ASN A CA 1
ATOM 1752 C C . ASN A 1 220 ? -44.236 -1.655 49.752 1.00 94.44 220 ASN A C 1
ATOM 1754 O O . ASN A 1 220 ? -45.117 -1.934 50.565 1.00 94.44 220 ASN A O 1
ATOM 1758 N N . ALA A 1 221 ? -44.341 -0.616 48.919 1.00 93.31 221 ALA A N 1
ATOM 1759 C CA . ALA A 1 221 ? -45.506 0.266 48.881 1.00 93.31 221 ALA A CA 1
ATOM 1760 C C . ALA A 1 221 ? -46.787 -0.482 48.474 1.00 93.31 221 ALA A C 1
ATOM 1762 O O . ALA A 1 221 ? -47.847 -0.247 49.054 1.00 93.31 221 ALA A O 1
ATOM 1763 N N . SER A 1 222 ? -46.693 -1.420 47.527 1.00 94.00 222 SER A N 1
ATOM 1764 C CA . SER A 1 222 ? -47.816 -2.273 47.117 1.00 94.00 222 SER A CA 1
ATOM 1765 C C . SER A 1 222 ? -48.293 -3.173 48.263 1.00 94.00 222 SER A C 1
ATOM 1767 O O . SER A 1 222 ? -49.496 -3.280 48.504 1.00 94.00 222 SER A O 1
ATOM 1769 N N . ILE A 1 223 ? -47.360 -3.780 49.009 1.00 92.25 223 ILE A N 1
ATOM 1770 C CA . ILE A 1 223 ? -47.660 -4.627 50.177 1.00 92.25 223 ILE A CA 1
ATOM 1771 C C . ILE A 1 223 ? -48.357 -3.815 51.274 1.00 92.25 223 ILE A C 1
ATOM 1773 O O . ILE A 1 223 ? -49.374 -4.252 51.816 1.00 92.25 223 ILE A O 1
ATOM 1777 N N . GLU A 1 224 ? -47.844 -2.627 51.590 1.00 94.06 224 GLU A N 1
ATOM 1778 C CA . GLU A 1 224 ? -48.414 -1.793 52.650 1.00 94.06 224 GLU A CA 1
ATOM 1779 C C . GLU A 1 224 ? -49.779 -1.213 52.247 1.00 94.06 224 GLU A C 1
ATOM 1781 O O . GLU A 1 224 ? -50.711 -1.176 53.051 1.00 94.06 224 GLU A O 1
ATOM 1786 N N . SER A 1 225 ? -49.952 -0.877 50.964 1.00 94.94 225 SER A N 1
ATOM 1787 C CA . SER A 1 225 ? -51.251 -0.481 50.406 1.00 94.94 225 SER A CA 1
ATOM 1788 C C . SER A 1 225 ? -52.289 -1.600 50.526 1.00 94.94 225 SER A C 1
ATOM 1790 O O . SER A 1 225 ? -53.440 -1.335 50.873 1.00 94.94 225 SER A O 1
ATOM 1792 N N . ALA A 1 226 ? -51.890 -2.857 50.294 1.00 91.94 226 ALA A N 1
ATOM 1793 C CA . ALA A 1 226 ? -52.763 -4.014 50.481 1.00 91.94 226 ALA A CA 1
ATOM 1794 C C . ALA A 1 226 ? -53.130 -4.229 51.961 1.00 91.94 226 ALA A C 1
ATOM 1796 O O . ALA A 1 226 ? -54.290 -4.510 52.270 1.00 91.94 226 ALA A O 1
ATOM 1797 N N . ARG A 1 227 ? -52.178 -4.038 52.886 1.00 93.06 227 ARG A N 1
ATOM 1798 C CA . ARG A 1 227 ? -52.422 -4.113 54.341 1.00 93.06 227 ARG A CA 1
ATOM 1799 C C . ARG A 1 227 ? -53.401 -3.053 54.839 1.00 93.06 227 ARG A C 1
ATOM 1801 O O . ARG A 1 227 ? -54.231 -3.356 55.691 1.00 93.06 227 ARG A O 1
ATOM 1808 N N . ALA A 1 228 ? -53.346 -1.840 54.289 1.00 93.81 228 ALA A N 1
ATOM 1809 C CA . ALA A 1 228 ? -54.269 -0.753 54.621 1.00 93.81 228 ALA A CA 1
ATOM 1810 C C . ALA A 1 228 ? -55.705 -0.968 54.087 1.00 93.81 228 ALA A C 1
ATOM 1812 O O . ALA A 1 228 ? -56.609 -0.175 54.376 1.00 93.81 228 ALA A O 1
ATOM 1813 N N . GLY A 1 229 ? -55.942 -2.027 53.303 1.00 91.00 229 GLY A N 1
ATOM 1814 C CA . GLY A 1 229 ? -57.261 -2.403 52.807 1.00 91.00 229 GLY A CA 1
ATOM 1815 C C . GLY A 1 229 ? -57.900 -1.305 51.955 1.00 91.00 229 GLY A C 1
ATOM 1816 O O . GLY A 1 229 ? -57.368 -0.892 50.925 1.00 91.00 229 GLY A O 1
ATOM 1817 N N . GLN A 1 230 ? -59.076 -0.823 52.361 1.00 88.94 230 GLN A N 1
ATOM 1818 C CA . GLN A 1 230 ? -59.835 0.156 51.575 1.00 88.94 230 GLN A CA 1
ATOM 1819 C C . GLN A 1 230 ? -59.172 1.544 51.544 1.00 88.94 230 GLN A C 1
ATOM 1821 O O . GLN A 1 230 ? -59.310 2.252 50.547 1.00 88.94 230 GLN A O 1
ATOM 1826 N N . TYR A 1 231 ? -58.399 1.895 52.578 1.00 90.44 231 TYR A N 1
ATOM 1827 C CA . TYR A 1 231 ? -57.692 3.176 52.685 1.00 90.44 231 TYR A CA 1
ATOM 1828 C C . TYR A 1 231 ? -56.415 3.240 51.827 1.00 90.44 231 TYR A C 1
ATOM 1830 O O . TYR A 1 231 ? -55.925 4.328 51.543 1.00 90.44 231 TYR A O 1
ATOM 1838 N N . GLY A 1 232 ? -55.888 2.092 51.380 1.00 92.81 232 GLY A N 1
ATOM 1839 C CA . GLY A 1 232 ? -54.663 2.003 50.575 1.00 92.81 232 GLY A CA 1
ATOM 1840 C C . GLY A 1 232 ? -54.872 1.985 49.057 1.00 92.81 232 GLY A C 1
ATOM 1841 O O . GLY A 1 232 ? -53.895 1.959 48.314 1.00 92.81 232 GLY A O 1
ATOM 1842 N N . ARG A 1 233 ? -56.119 1.997 48.558 1.00 90.25 233 ARG A N 1
ATOM 1843 C CA . ARG A 1 233 ? -56.414 1.773 47.124 1.00 90.25 233 ARG A CA 1
ATOM 1844 C C . ARG A 1 233 ? -55.716 2.755 46.180 1.00 90.25 233 ARG A C 1
ATOM 1846 O O . ARG A 1 233 ? -55.217 2.335 45.143 1.00 90.25 233 ARG A O 1
ATOM 1853 N N . THR A 1 234 ? -55.661 4.039 46.523 1.00 87.50 234 THR A N 1
ATOM 1854 C CA . THR A 1 234 ? -54.997 5.064 45.699 1.00 87.50 234 THR A CA 1
ATOM 1855 C C . THR A 1 234 ? -53.481 4.872 45.669 1.00 87.50 234 THR A C 1
ATOM 1857 O O . THR A 1 234 ? -52.870 5.005 44.613 1.00 87.50 234 THR A O 1
ATOM 1860 N N . PHE A 1 235 ? -52.879 4.491 46.800 1.00 91.56 235 PHE A N 1
ATOM 1861 C CA . PHE A 1 235 ? -51.448 4.185 46.880 1.00 91.56 235 PHE A CA 1
ATOM 1862 C C . PHE A 1 235 ? -51.084 2.901 46.127 1.00 91.56 235 PHE A C 1
ATOM 1864 O O . PHE A 1 235 ? -50.020 2.847 45.517 1.00 91.56 235 PHE A O 1
ATOM 1871 N N . ALA A 1 236 ? -51.985 1.914 46.082 1.00 93.06 236 ALA A N 1
ATOM 1872 C CA . ALA A 1 236 ? -51.783 0.693 45.306 1.00 93.06 236 ALA A CA 1
ATOM 1873 C C . ALA A 1 236 ? -51.640 0.973 43.799 1.00 93.06 236 ALA A C 1
ATOM 1875 O O . ALA A 1 236 ? -50.790 0.370 43.151 1.00 93.06 236 ALA A O 1
ATOM 1876 N N . VAL A 1 237 ? -52.427 1.910 43.250 1.00 93.94 237 VAL A N 1
ATOM 1877 C CA . VAL A 1 237 ? -52.327 2.307 41.831 1.00 93.94 237 VAL A CA 1
ATOM 1878 C C . VAL A 1 237 ? -50.978 2.966 41.544 1.00 93.94 237 VAL A C 1
ATOM 1880 O O . VAL A 1 237 ? -50.300 2.586 40.596 1.00 93.94 237 VAL A O 1
ATOM 1883 N N . VAL A 1 238 ? -50.546 3.902 42.396 1.00 94.69 238 VAL A N 1
ATOM 1884 C CA . VAL A 1 238 ? -49.242 4.571 42.244 1.00 94.69 238 VAL A CA 1
ATOM 1885 C C . VAL A 1 238 ? -48.089 3.571 42.362 1.00 94.69 238 VAL A C 1
ATOM 1887 O O . VAL A 1 238 ? -47.141 3.624 41.585 1.00 94.69 238 VAL A O 1
ATOM 1890 N N . ALA A 1 239 ? -48.166 2.635 43.309 1.00 95.19 239 ALA A N 1
ATOM 1891 C CA . ALA A 1 239 ? -47.138 1.618 43.490 1.00 95.19 239 ALA A CA 1
ATOM 1892 C C . ALA A 1 239 ? -47.037 0.671 42.280 1.00 95.19 239 ALA A C 1
ATOM 1894 O O . ALA A 1 239 ? -45.926 0.318 41.884 1.00 95.19 239 ALA A O 1
ATOM 1895 N N . ALA A 1 240 ? -48.168 0.309 41.664 1.00 94.00 240 ALA A N 1
ATOM 1896 C CA . ALA A 1 240 ? -48.189 -0.476 40.432 1.00 94.00 240 ALA A CA 1
ATOM 1897 C C . ALA A 1 240 ? -47.541 0.275 39.256 1.00 94.00 240 ALA A C 1
ATOM 1899 O O . ALA A 1 240 ? -46.718 -0.306 38.556 1.00 94.00 240 ALA A O 1
ATOM 1900 N N . GLU A 1 241 ? -47.834 1.568 39.095 1.00 96.06 241 GLU A N 1
ATOM 1901 C CA . GLU A 1 241 ? -47.242 2.399 38.037 1.00 96.06 241 GLU A CA 1
ATOM 1902 C C . GLU A 1 241 ? -45.718 2.543 38.202 1.00 96.06 241 GLU A C 1
ATOM 1904 O O . GLU A 1 241 ? -44.958 2.375 37.253 1.00 96.06 241 GLU A O 1
ATOM 1909 N N . ILE A 1 242 ? -45.236 2.786 39.429 1.00 95.56 242 ILE A N 1
ATOM 1910 C CA . ILE A 1 242 ? -43.790 2.872 39.708 1.00 95.56 242 ILE A CA 1
ATOM 1911 C C . ILE A 1 242 ? -43.101 1.530 39.432 1.00 95.56 242 ILE A C 1
ATOM 1913 O O . ILE A 1 242 ? -41.962 1.505 38.954 1.00 95.56 242 ILE A O 1
ATOM 1917 N N . LYS A 1 243 ? -43.768 0.412 39.740 1.00 94.19 243 LYS A N 1
ATOM 1918 C CA . LYS A 1 243 ? -43.249 -0.922 39.438 1.00 94.19 243 LYS A CA 1
ATOM 1919 C C . LYS A 1 243 ? -43.105 -1.119 37.928 1.00 94.19 243 LYS A C 1
ATOM 1921 O O . LYS A 1 243 ? -42.038 -1.545 37.498 1.00 94.19 243 LYS A O 1
ATOM 1926 N N . ASP A 1 244 ? -44.128 -0.767 37.153 1.00 95.75 244 ASP A N 1
ATOM 1927 C CA . ASP A 1 244 ? -44.103 -0.877 35.692 1.00 95.75 244 ASP A CA 1
ATOM 1928 C C . ASP A 1 244 ? -42.992 -0.007 35.079 1.00 95.75 244 ASP A C 1
ATOM 1930 O O . ASP A 1 244 ? -42.157 -0.501 34.323 1.00 95.75 244 ASP A O 1
ATOM 1934 N N . LEU A 1 245 ? -42.861 1.252 35.520 1.00 94.81 245 LEU A N 1
ATOM 1935 C CA . LEU A 1 245 ? -41.761 2.140 35.113 1.00 94.81 245 LEU A CA 1
ATOM 1936 C C . LEU A 1 245 ? -40.375 1.572 35.458 1.00 94.81 245 LEU A C 1
ATOM 1938 O O . LEU A 1 245 ? -39.418 1.751 34.698 1.00 94.81 245 LEU A O 1
ATOM 1942 N N . SER A 1 246 ? -40.250 0.885 36.597 1.00 95.19 246 SER A N 1
ATOM 1943 C CA . SER A 1 246 ? -38.995 0.235 36.994 1.00 95.19 246 SER A CA 1
ATOM 1944 C C . SER A 1 246 ? -38.679 -0.965 36.100 1.00 95.19 246 SER A C 1
ATOM 1946 O O . SER A 1 246 ? -37.538 -1.132 35.685 1.00 95.19 246 SER A O 1
ATOM 1948 N N . GLU A 1 247 ? -39.674 -1.779 35.749 1.00 94.06 247 GLU A N 1
ATOM 1949 C CA . GLU A 1 247 ? -39.496 -2.915 34.833 1.00 94.06 247 GLU A CA 1
ATOM 1950 C C . GLU A 1 247 ? -39.137 -2.446 33.413 1.00 94.06 247 GLU A C 1
ATOM 1952 O O . GLU A 1 247 ? -38.223 -2.990 32.790 1.00 94.06 247 GLU A O 1
ATOM 1957 N N . GLN A 1 248 ? -39.768 -1.375 32.923 1.00 95.19 248 GLN A N 1
ATOM 1958 C CA . GLN A 1 248 ? -39.386 -0.741 31.658 1.00 95.19 248 GLN A CA 1
ATOM 1959 C C . GLN A 1 248 ? -37.943 -0.209 31.696 1.00 95.19 248 GLN A C 1
ATOM 1961 O O . GLN A 1 248 ? -37.179 -0.412 30.751 1.00 95.19 248 GLN A O 1
ATOM 1966 N N . SER A 1 249 ? -37.544 0.426 32.801 1.00 94.56 249 SER A N 1
ATOM 1967 C CA . SER A 1 249 ? -36.178 0.935 32.985 1.00 94.56 249 SER A CA 1
ATOM 1968 C C . SER A 1 249 ? -35.137 -0.192 33.022 1.00 94.56 249 SER A C 1
ATOM 1970 O O . SER A 1 249 ? -34.067 -0.048 32.434 1.00 94.56 249 SER A O 1
ATOM 1972 N N . GLU A 1 250 ? -35.454 -1.333 33.646 1.00 93.69 250 GLU A N 1
ATOM 1973 C CA . GLU A 1 250 ? -34.610 -2.541 33.653 1.00 93.69 250 GLU A CA 1
ATOM 1974 C C . GLU A 1 250 ? -34.348 -3.036 32.223 1.00 93.69 250 GLU A C 1
ATOM 1976 O O . GLU A 1 250 ? -33.199 -3.295 31.860 1.00 93.69 250 GLU A O 1
ATOM 1981 N N . ASN A 1 251 ? -35.390 -3.092 31.388 1.00 94.56 251 ASN A N 1
ATOM 1982 C CA . ASN A 1 251 ? -35.269 -3.516 29.992 1.00 94.56 251 ASN A CA 1
ATOM 1983 C C . ASN A 1 251 ? -34.396 -2.560 29.165 1.00 94.56 251 ASN A C 1
ATOM 1985 O O . ASN A 1 251 ? -33.554 -3.011 28.389 1.00 94.56 251 ASN A O 1
ATOM 1989 N N . ILE A 1 252 ? -34.548 -1.244 29.353 1.00 94.94 252 ILE A N 1
ATOM 1990 C CA . ILE A 1 252 ? -33.715 -0.238 28.673 1.00 94.94 252 ILE A CA 1
ATOM 1991 C C . ILE A 1 252 ? -32.249 -0.381 29.093 1.00 94.94 252 ILE A C 1
ATOM 1993 O O . ILE A 1 252 ? -31.352 -0.333 28.253 1.00 94.94 252 ILE A O 1
ATOM 1997 N N . VAL A 1 253 ? -31.985 -0.583 30.387 1.00 94.75 253 VAL A N 1
ATOM 1998 C CA . VAL A 1 253 ? -30.620 -0.787 30.886 1.00 94.75 253 VAL A CA 1
ATOM 1999 C C . VAL A 1 253 ? -30.001 -2.059 30.304 1.00 94.75 253 VAL A C 1
ATOM 2001 O O . VAL A 1 253 ? -28.832 -2.026 29.923 1.00 94.75 253 VAL A O 1
ATOM 2004 N N . ALA A 1 254 ? -30.764 -3.149 30.197 1.00 93.38 254 ALA A N 1
ATOM 2005 C CA . ALA A 1 254 ? -30.300 -4.385 29.571 1.00 93.38 254 ALA A CA 1
ATOM 2006 C C . ALA A 1 254 ? -29.966 -4.182 28.082 1.00 93.38 254 ALA A C 1
ATOM 2008 O O . ALA A 1 254 ? -28.876 -4.555 27.653 1.00 93.38 254 ALA A O 1
ATOM 2009 N N . SER A 1 255 ? -30.843 -3.509 27.328 1.00 95.69 255 SER A N 1
ATOM 2010 C CA . SER A 1 255 ? -30.593 -3.155 25.921 1.00 95.69 255 SER A CA 1
ATOM 2011 C C . SER A 1 255 ? -29.324 -2.311 25.768 1.00 95.69 255 SER A C 1
ATOM 2013 O O . SER A 1 255 ? -28.465 -2.621 24.950 1.00 95.69 255 SER A O 1
ATOM 2015 N N . ASN A 1 256 ? -29.141 -1.294 26.616 1.00 94.06 256 ASN A N 1
ATOM 2016 C CA . ASN A 1 256 ? -27.945 -0.450 26.581 1.00 94.06 256 ASN A CA 1
ATOM 2017 C C . ASN A 1 256 ? -26.658 -1.240 26.869 1.00 94.06 256 ASN A C 1
ATOM 2019 O O . ASN A 1 256 ? -25.599 -0.904 26.340 1.00 94.06 256 ASN A O 1
ATOM 2023 N N . GLN A 1 257 ? -26.716 -2.258 27.732 1.00 93.19 257 GLN A N 1
ATOM 2024 C CA . GLN A 1 257 ? -25.570 -3.129 28.015 1.00 93.19 257 GLN A CA 1
ATOM 2025 C C . GLN A 1 257 ? -25.233 -4.036 26.827 1.00 93.19 257 GLN A C 1
ATOM 2027 O O . GLN A 1 257 ? -24.052 -4.256 26.552 1.00 93.19 257 GLN A O 1
ATOM 2032 N N . GLU A 1 258 ? -26.243 -4.535 26.116 1.00 95.44 258 GLU A N 1
ATOM 2033 C CA . GLU A 1 258 ? -26.055 -5.293 24.877 1.00 95.44 258 GLU A CA 1
ATOM 2034 C C . GLU A 1 258 ? -25.419 -4.417 23.789 1.00 95.44 258 GLU A C 1
ATOM 2036 O O . GLU A 1 258 ? -24.392 -4.789 23.219 1.00 95.44 258 GLU A O 1
ATOM 2041 N N . ASP A 1 259 ? -25.942 -3.205 23.585 1.00 95.44 259 ASP A N 1
ATOM 2042 C CA . ASP A 1 259 ? -25.388 -2.239 22.632 1.00 95.44 259 ASP A CA 1
ATOM 2043 C C . ASP A 1 259 ? -23.934 -1.883 22.962 1.00 95.44 259 ASP A C 1
ATOM 2045 O O . ASP A 1 259 ? -23.078 -1.858 22.078 1.00 95.44 259 ASP A O 1
ATOM 2049 N N . GLN A 1 260 ? -23.610 -1.684 24.244 1.00 94.06 260 GLN A N 1
ATOM 2050 C CA . GLN A 1 260 ? -22.228 -1.471 24.688 1.00 94.06 260 GLN A CA 1
ATOM 2051 C C . GLN A 1 260 ? -21.316 -2.636 24.301 1.00 94.06 260 GLN A C 1
ATOM 2053 O O . GLN A 1 260 ? -20.207 -2.405 23.819 1.00 94.06 260 GLN A O 1
ATOM 2058 N N . GLN A 1 261 ? -21.761 -3.879 24.496 1.00 93.50 261 GLN A N 1
ATOM 2059 C CA . GLN A 1 261 ? -20.967 -5.052 24.137 1.00 93.50 261 GLN A CA 1
ATOM 2060 C C . GLN A 1 261 ? -20.772 -5.157 22.621 1.00 93.50 261 GLN A C 1
ATOM 2062 O O . GLN A 1 261 ? -19.674 -5.479 22.164 1.00 93.50 261 GLN A O 1
ATOM 2067 N N . ASN A 1 262 ? -21.807 -4.839 21.843 1.00 95.88 262 ASN A N 1
ATOM 2068 C CA . ASN A 1 262 ? -21.731 -4.805 20.386 1.00 95.88 262 ASN A CA 1
ATOM 2069 C C . ASN A 1 262 ? -20.716 -3.762 19.901 1.00 95.88 262 ASN A C 1
ATOM 2071 O O . ASN A 1 262 ? -19.900 -4.064 19.029 1.00 95.88 262 ASN A O 1
ATOM 2075 N N . ILE A 1 263 ? -20.703 -2.572 20.509 1.00 95.19 263 ILE A N 1
ATOM 2076 C CA . ILE A 1 263 ? -19.730 -1.524 20.183 1.00 95.19 263 ILE A CA 1
ATOM 2077 C C . ILE A 1 263 ? -18.304 -1.972 20.539 1.00 95.19 263 ILE A C 1
ATOM 2079 O O . ILE A 1 263 ? -17.404 -1.816 19.718 1.00 95.19 263 ILE A O 1
ATOM 2083 N N . VAL A 1 264 ? -18.087 -2.576 21.714 1.00 94.00 264 VAL A N 1
ATOM 2084 C CA . VAL A 1 264 ? -16.763 -3.104 22.109 1.00 94.00 264 VAL A CA 1
ATOM 2085 C C . VAL A 1 264 ? -16.256 -4.138 21.101 1.00 94.00 264 VAL A C 1
ATOM 2087 O O . VAL A 1 264 ? -15.103 -4.080 20.677 1.00 94.00 264 VAL A O 1
ATOM 2090 N N . ASN A 1 265 ? -17.118 -5.061 20.673 1.00 95.31 265 ASN A N 1
ATOM 2091 C CA . ASN A 1 265 ? -16.752 -6.068 19.678 1.00 95.31 265 ASN A CA 1
ATOM 2092 C C . ASN A 1 265 ? -16.408 -5.425 18.322 1.00 95.31 265 ASN A C 1
ATOM 2094 O O . ASN A 1 265 ? -15.440 -5.825 17.676 1.00 95.31 265 ASN A O 1
ATOM 2098 N N . ALA A 1 266 ? -17.177 -4.417 17.895 1.00 95.50 266 ALA A N 1
ATOM 2099 C CA . ALA A 1 266 ? -16.923 -3.693 16.653 1.00 95.50 266 ALA A CA 1
ATOM 2100 C C . ALA A 1 266 ? -15.575 -2.954 16.680 1.00 95.50 266 ALA A C 1
ATOM 2102 O O . ALA A 1 266 ? -14.828 -3.021 15.706 1.00 95.50 266 ALA A O 1
ATOM 2103 N N . ILE A 1 267 ? -15.237 -2.310 17.801 1.00 94.44 267 ILE A N 1
ATOM 2104 C CA . ILE A 1 267 ? -13.946 -1.631 17.985 1.00 94.44 267 ILE A CA 1
ATOM 2105 C C . ILE A 1 267 ? -12.795 -2.630 17.954 1.00 94.44 267 ILE A C 1
ATOM 2107 O O . ILE A 1 267 ? -11.818 -2.400 17.253 1.00 94.44 267 ILE A O 1
ATOM 2111 N N . SER A 1 268 ? -12.924 -3.767 18.640 1.00 93.69 268 SER A N 1
ATOM 2112 C CA . SER A 1 268 ? -11.875 -4.791 18.640 1.00 93.69 268 SER A CA 1
ATOM 2113 C C . SER A 1 268 ? -11.597 -5.337 17.232 1.00 93.69 268 SER A C 1
ATOM 2115 O O . SER A 1 268 ? -10.440 -5.512 16.846 1.00 93.69 268 SER A O 1
ATOM 2117 N N . ASN A 1 269 ? -12.644 -5.549 16.427 1.00 95.25 269 ASN A N 1
ATOM 2118 C CA . ASN A 1 269 ? -12.483 -5.931 15.023 1.00 95.25 269 ASN A CA 1
ATOM 2119 C C . ASN A 1 269 ? -11.794 -4.823 14.212 1.00 95.25 269 ASN A C 1
ATOM 2121 O O . ASN A 1 269 ? -10.884 -5.108 13.435 1.00 95.25 269 ASN A O 1
ATOM 2125 N N . PHE A 1 270 ? -12.190 -3.567 14.423 1.00 93.25 270 PHE A N 1
ATOM 2126 C CA . PHE A 1 270 ? -11.595 -2.408 13.761 1.00 93.25 270 PHE A CA 1
ATOM 2127 C C . PHE A 1 270 ? -10.100 -2.250 14.087 1.00 93.25 270 PHE A C 1
ATOM 2129 O O . PHE A 1 270 ? -9.292 -2.076 13.176 1.00 93.25 270 PHE A O 1
ATOM 2136 N N . GLU A 1 271 ? -9.701 -2.401 15.353 1.00 92.88 271 GLU A N 1
ATOM 2137 C CA . GLU A 1 271 ? -8.291 -2.400 15.771 1.00 92.88 271 GLU A CA 1
ATOM 2138 C C . GLU A 1 271 ? -7.486 -3.495 15.061 1.00 92.88 271 GLU A C 1
ATOM 2140 O O . GLU A 1 271 ? -6.375 -3.254 14.580 1.00 92.88 271 GLU A O 1
ATOM 2145 N N . GLN A 1 272 ? -8.052 -4.700 14.952 1.00 94.12 272 GLN A N 1
ATOM 2146 C CA . GLN A 1 272 ? -7.396 -5.811 14.269 1.00 94.12 272 GLN A CA 1
ATOM 2147 C C . GLN A 1 272 ? -7.233 -5.543 12.766 1.00 94.12 272 GLN A C 1
ATOM 2149 O O . GLN A 1 272 ? -6.189 -5.866 12.195 1.00 94.12 272 GLN A O 1
ATOM 2154 N N . GLU A 1 273 ? -8.233 -4.948 12.116 1.00 93.56 273 GLU A N 1
ATOM 2155 C CA . GLU A 1 273 ? -8.150 -4.559 10.707 1.00 93.56 273 GLU A CA 1
ATOM 2156 C C . GLU A 1 273 ? -7.085 -3.487 10.474 1.00 93.56 273 GLU A C 1
ATOM 2158 O O . GLU A 1 273 ? -6.245 -3.650 9.585 1.00 93.56 273 GLU A O 1
ATOM 2163 N N . ILE A 1 274 ? -7.056 -2.439 11.302 1.00 90.25 274 ILE A N 1
ATOM 2164 C CA . ILE A 1 274 ? -6.044 -1.381 11.216 1.00 90.25 274 ILE A CA 1
ATOM 2165 C C . ILE A 1 274 ? -4.639 -1.964 11.406 1.00 90.25 274 ILE A C 1
ATOM 2167 O O . ILE A 1 274 ? -3.736 -1.675 10.614 1.00 90.25 274 ILE A O 1
ATOM 2171 N N . LYS A 1 275 ? -4.453 -2.847 12.392 1.00 91.12 275 LYS A N 1
ATOM 2172 C CA . LYS A 1 275 ? -3.177 -3.536 12.608 1.00 91.12 275 LYS A CA 1
ATOM 2173 C C . LYS A 1 275 ? -2.758 -4.365 11.392 1.00 91.12 275 LYS A C 1
ATOM 2175 O O . LYS A 1 275 ? -1.625 -4.251 10.935 1.00 91.12 275 LYS A O 1
ATOM 2180 N N . ASN A 1 276 ? -3.681 -5.132 10.812 1.00 93.94 276 ASN A N 1
ATOM 2181 C CA . ASN A 1 276 ? -3.407 -5.920 9.610 1.00 93.94 276 ASN A CA 1
ATOM 2182 C C . ASN A 1 276 ? -3.005 -5.039 8.413 1.00 93.94 276 ASN A C 1
ATOM 2184 O O . ASN A 1 276 ? -2.191 -5.456 7.587 1.00 93.94 276 ASN A O 1
ATOM 2188 N N . ILE A 1 277 ? -3.587 -3.842 8.279 1.00 90.69 277 ILE A N 1
ATOM 2189 C CA . ILE A 1 277 ? -3.213 -2.884 7.229 1.00 90.69 277 ILE A CA 1
ATOM 2190 C C . ILE A 1 277 ? -1.792 -2.362 7.472 1.00 90.69 277 ILE A C 1
ATOM 2192 O O . ILE A 1 277 ? -0.999 -2.337 6.529 1.00 90.69 277 ILE A O 1
ATOM 2196 N N . LYS A 1 278 ? -1.451 -2.009 8.718 1.00 90.31 278 LYS A N 1
ATOM 2197 C CA . LYS A 1 278 ? -0.101 -1.561 9.088 1.00 90.31 278 LYS A CA 1
ATOM 2198 C C . LYS A 1 278 ? 0.955 -2.620 8.776 1.00 90.31 278 LYS A C 1
ATOM 2200 O O . LYS A 1 278 ? 1.902 -2.331 8.050 1.00 90.31 278 LYS A O 1
ATOM 2205 N N . ASP A 1 279 ? 0.723 -3.860 9.200 1.00 91.00 279 ASP A N 1
ATOM 2206 C CA . ASP A 1 279 ? 1.637 -4.979 8.942 1.00 91.00 279 ASP A CA 1
ATOM 2207 C C . ASP A 1 279 ? 1.845 -5.212 7.431 1.00 91.00 279 ASP A C 1
ATOM 2209 O O . ASP A 1 279 ? 2.962 -5.463 6.970 1.00 91.00 279 ASP A O 1
ATOM 2213 N N . LYS A 1 280 ? 0.781 -5.080 6.622 1.00 90.12 280 LYS A N 1
ATOM 2214 C CA . LYS A 1 280 ? 0.884 -5.175 5.155 1.00 90.12 280 LYS A CA 1
ATOM 2215 C C . LYS A 1 280 ? 1.737 -4.055 4.565 1.00 90.12 280 LYS A C 1
ATOM 2217 O O . LYS A 1 280 ? 2.568 -4.336 3.703 1.00 90.12 280 LYS A O 1
ATOM 2222 N N . ILE A 1 281 ? 1.552 -2.813 5.005 1.00 86.62 281 ILE A N 1
ATOM 2223 C CA . ILE A 1 281 ? 2.343 -1.673 4.519 1.00 86.62 281 ILE A CA 1
ATOM 2224 C C . ILE A 1 281 ? 3.816 -1.837 4.898 1.00 86.62 281 ILE A C 1
ATOM 2226 O O . ILE A 1 281 ? 4.681 -1.657 4.040 1.00 86.62 281 ILE A O 1
ATOM 2230 N N . ASP A 1 282 ? 4.102 -2.265 6.128 1.00 86.25 282 ASP A N 1
ATOM 2231 C CA . ASP A 1 282 ? 5.468 -2.550 6.570 1.00 86.25 282 ASP A CA 1
ATOM 2232 C C . ASP A 1 282 ? 6.122 -3.658 5.729 1.00 86.25 282 ASP A C 1
ATOM 2234 O O . ASP A 1 282 ? 7.298 -3.545 5.386 1.00 86.25 282 ASP A O 1
ATOM 2238 N N . SER A 1 283 ? 5.365 -4.685 5.320 1.00 86.44 283 SER A N 1
ATOM 2239 C CA . SER A 1 283 ? 5.877 -5.769 4.466 1.00 86.44 283 SER A CA 1
ATOM 2240 C C . SER A 1 283 ? 6.179 -5.353 3.019 1.00 86.44 283 SER A C 1
ATOM 2242 O O . SER A 1 283 ? 7.084 -5.907 2.406 1.00 86.44 283 SER A O 1
ATOM 2244 N N . ILE A 1 284 ? 5.448 -4.377 2.464 1.00 78.56 284 ILE A N 1
ATOM 2245 C CA . ILE A 1 284 ? 5.665 -3.873 1.092 1.00 78.56 284 ILE A CA 1
ATOM 2246 C C . ILE A 1 284 ? 6.939 -3.017 1.010 1.00 78.56 284 ILE A C 1
ATOM 2248 O O . ILE A 1 284 ? 7.511 -2.846 -0.067 1.00 78.56 284 ILE A O 1
ATOM 2252 N N . LEU A 1 285 ? 7.359 -2.444 2.138 1.00 66.31 285 LEU A N 1
ATOM 2253 C CA . LEU A 1 285 ? 8.425 -1.449 2.213 1.00 66.31 285 LEU A CA 1
ATOM 2254 C C . LEU A 1 285 ? 9.756 -1.997 2.766 1.00 66.31 285 LEU A C 1
ATOM 2256 O O . LEU A 1 285 ? 10.702 -1.212 2.898 1.00 66.31 285 LEU A O 1
ATOM 2260 N N . GLN A 1 286 ? 9.831 -3.299 3.077 1.00 58.72 286 GLN A N 1
ATOM 2261 C CA . GLN A 1 286 ? 11.072 -4.043 3.360 1.00 58.72 286 GLN A CA 1
ATOM 2262 C C . GLN A 1 286 ? 11.724 -4.540 2.066 1.00 58.72 286 GLN A C 1
ATOM 2264 O O . GLN A 1 286 ? 12.965 -4.402 1.965 1.00 58.72 286 GLN A O 1
#

Secondary structure (DSSP, 8-state):
-HHHHTT-S-EEEEESHHHHHHHHHHHHHHHHTT----SEEEEESSTTGGGGSTTS-TTS-HHHHHHHHHHHHHHHHHH-S-TTSSHHHHHHHHH--GGGG---------------HHHHHHHHHHTT--SHHHHT----TTSSSSHHHHHHHHHTTSS-GGG-HHHHHHHHHHHHHHHHHHHHHHHHHHHHHHHHHHHHHHHHHHHHHHHHHHHHHHHHHHHHHHHTGGGGHHHHHHHHHHHHHHHHHHHHHHHHHHHHHHHHHHHHHHHHHHHHHHHHHHHHT-

Foldseek 3Di:
DCVVCVVVFFEAEDEAPVRVVVVVVVQVVCVVVVHDDGPYYHYAHHPLHCLPDPPHDPPDDSVVSVVVVVVVVVVVCVVPVDPCPDPVVVVCVVPPDVVVVDDDDDDDDDDLDQDDPVLLCVLCVQLVNNDPVSQAPQPCQLVQSGSSSVSSCVSVVNDDSCSDPVSVLVVLVVVLVVLVVVLVVVVVVLVVVVVVLVVVLVVLVVLLVVLVVLLVVLVVQLVVLVVVPPVSPVSNVVSVVSNVVSVVSNVVSVVVVVVSVVVVVVSVVVVVVSVVVNVVSVVVSD

Radius of gyration: 39.31 Å; chains: 1; bounding box: 92×67×101 Å